Protein AF-A0A950RIW9-F1 (afdb_monomer_lite)

Structure (mmCIF, N/CA/C/O backbone):
data_AF-A0A950RIW9-F1
#
_entry.id   AF-A0A950RIW9-F1
#
loop_
_atom_site.group_PDB
_atom_site.id
_atom_site.type_symbol
_atom_site.label_atom_id
_atom_site.label_alt_id
_atom_site.label_comp_id
_atom_site.label_asym_id
_atom_site.label_entity_id
_atom_site.label_seq_id
_atom_site.pdbx_PDB_ins_code
_atom_site.Cartn_x
_atom_site.Cartn_y
_atom_site.Cartn_z
_atom_site.occupancy
_atom_site.B_iso_or_equiv
_atom_site.auth_seq_id
_atom_site.auth_comp_id
_atom_site.auth_asym_id
_atom_site.auth_atom_id
_atom_site.pdbx_PDB_model_num
ATOM 1 N N . MET A 1 1 ? 11.435 14.241 -1.943 1.00 38.44 1 MET A N 1
ATOM 2 C CA . MET A 1 1 ? 10.247 14.709 -2.679 1.00 38.44 1 MET A CA 1
ATOM 3 C C . MET A 1 1 ? 10.002 13.651 -3.732 1.00 38.44 1 MET A C 1
ATOM 5 O O . MET A 1 1 ? 10.955 13.327 -4.430 1.00 38.44 1 MET A O 1
ATOM 9 N N . ASP A 1 2 ? 8.836 13.017 -3.694 1.00 57.34 2 ASP A N 1
ATOM 10 C CA . ASP A 1 2 ? 8.500 11.830 -4.488 1.00 57.34 2 ASP A CA 1
ATOM 11 C C . ASP A 1 2 ? 8.433 12.239 -5.970 1.00 57.34 2 ASP A C 1
ATOM 13 O O . ASP A 1 2 ? 7.709 13.173 -6.323 1.00 57.34 2 ASP A O 1
ATOM 17 N N . ALA A 1 3 ? 9.282 11.654 -6.820 1.00 59.69 3 ALA A N 1
ATOM 18 C CA . ALA A 1 3 ? 9.442 12.127 -8.200 1.00 59.69 3 ALA A CA 1
ATOM 19 C C . ALA A 1 3 ? 8.195 11.823 -9.046 1.00 59.69 3 ALA A C 1
ATOM 21 O O . ALA A 1 3 ? 7.952 12.490 -10.052 1.00 59.69 3 ALA A O 1
ATOM 22 N N . ALA A 1 4 ? 7.399 10.842 -8.616 1.00 68.94 4 ALA A N 1
ATOM 23 C CA . ALA A 1 4 ? 6.168 10.427 -9.263 1.00 68.94 4 ALA A CA 1
ATOM 24 C C . ALA A 1 4 ? 4.969 11.351 -8.987 1.00 68.94 4 ALA A C 1
ATOM 26 O O . ALA A 1 4 ? 4.021 11.341 -9.766 1.00 68.94 4 ALA A O 1
ATOM 27 N N . GLU A 1 5 ? 4.993 12.162 -7.921 1.00 65.31 5 GLU A N 1
ATOM 28 C CA . GLU A 1 5 ? 3.804 12.881 -7.418 1.00 65.31 5 GLU A CA 1
ATOM 29 C C . GLU A 1 5 ? 3.198 13.888 -8.421 1.00 65.31 5 GLU A C 1
ATOM 31 O O . GLU A 1 5 ? 2.020 14.228 -8.320 1.00 65.31 5 GLU A O 1
ATOM 36 N N . TYR A 1 6 ? 3.979 14.341 -9.406 1.00 68.31 6 TYR A N 1
ATOM 37 C CA . TYR A 1 6 ? 3.567 15.340 -10.402 1.00 68.31 6 TYR A CA 1
ATOM 38 C C . TYR A 1 6 ? 3.455 14.793 -11.832 1.00 68.31 6 TYR A C 1
ATOM 40 O O . TYR A 1 6 ? 3.187 15.562 -12.756 1.00 68.31 6 TYR A O 1
ATOM 48 N N . LEU A 1 7 ? 3.687 13.493 -12.034 1.00 74.50 7 LEU A N 1
ATOM 49 C CA . LEU A 1 7 ? 3.630 12.869 -13.355 1.00 74.50 7 LEU A CA 1
ATOM 50 C C . LEU A 1 7 ? 2.222 12.324 -13.648 1.00 74.50 7 LEU A C 1
ATOM 52 O O . LEU A 1 7 ? 1.521 11.913 -12.720 1.00 74.50 7 LEU A O 1
ATOM 56 N N . PRO A 1 8 ? 1.790 12.281 -14.923 1.00 77.69 8 PRO A N 1
ATOM 57 C CA . PRO A 1 8 ? 0.550 11.612 -15.298 1.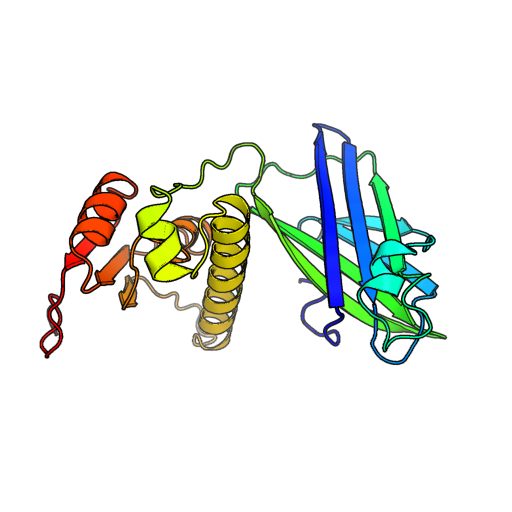00 77.69 8 PRO A CA 1
ATOM 58 C C . PRO A 1 8 ? 0.548 10.138 -14.864 1.00 77.69 8 PRO A C 1
ATOM 60 O O . PRO A 1 8 ? 1.559 9.438 -14.994 1.00 77.69 8 PRO A O 1
ATOM 63 N N . GLU A 1 9 ? -0.597 9.661 -14.367 1.00 76.12 9 GLU A N 1
ATOM 64 C CA . GLU A 1 9 ? -0.742 8.275 -13.916 1.00 76.12 9 GLU A CA 1
ATOM 65 C C . GLU A 1 9 ? -0.739 7.293 -15.093 1.00 76.12 9 GLU A C 1
ATOM 67 O O . GLU A 1 9 ? -1.518 7.396 -16.045 1.00 76.12 9 GLU A O 1
ATOM 72 N N . ALA A 1 10 ? 0.113 6.280 -14.983 1.00 84.00 10 ALA A N 1
ATOM 73 C CA . ALA A 1 10 ? 0.124 5.113 -15.847 1.00 84.00 10 ALA A CA 1
ATOM 74 C C . ALA A 1 10 ? -0.670 3.954 -15.232 1.00 84.00 10 ALA A C 1
ATOM 76 O O . ALA A 1 10 ? -0.939 3.906 -14.030 1.00 84.00 10 ALA A O 1
ATOM 77 N N . ARG A 1 11 ? -0.988 2.947 -16.053 1.00 89.88 11 ARG A N 1
ATOM 78 C CA . ARG A 1 11 ? -1.457 1.653 -15.543 1.00 89.88 11 ARG A CA 1
ATOM 79 C C . ARG A 1 11 ? -0.258 0.755 -15.306 1.00 89.88 11 ARG A C 1
ATOM 81 O O . ARG A 1 11 ? 0.598 0.642 -16.176 1.00 89.88 11 ARG A O 1
ATOM 88 N N . GLY A 1 12 ? -0.223 0.075 -14.172 1.00 93.50 12 GLY A N 1
ATOM 89 C CA . GLY A 1 12 ? 0.849 -0.858 -13.873 1.00 93.50 12 GLY A CA 1
ATOM 90 C C . GLY A 1 12 ? 0.478 -1.844 -12.783 1.00 93.50 12 GLY A C 1
ATOM 91 O O . GLY A 1 12 ? -0.562 -1.726 -12.129 1.00 93.50 12 GLY A O 1
ATOM 92 N N . ALA A 1 13 ? 1.362 -2.810 -12.585 1.00 93.81 13 ALA A N 1
ATOM 93 C CA . ALA A 1 13 ? 1.370 -3.664 -11.411 1.00 93.81 13 ALA A CA 1
ATOM 94 C C . ALA A 1 13 ? 2.810 -4.026 -11.046 1.00 93.81 13 ALA A C 1
ATOM 96 O O . ALA A 1 13 ? 3.686 -4.075 -11.911 1.00 93.81 13 ALA A O 1
ATOM 97 N N . ILE A 1 14 ? 3.036 -4.302 -9.761 1.00 95.00 14 ILE A N 1
ATOM 98 C CA . ILE A 1 14 ? 4.255 -4.963 -9.293 1.00 95.00 14 ILE A CA 1
ATOM 99 C C . ILE A 1 14 ? 3.887 -6.417 -9.019 1.00 95.00 14 ILE A C 1
ATOM 101 O O . ILE A 1 14 ? 3.072 -6.688 -8.136 1.00 95.00 14 ILE A O 1
ATOM 105 N N . ASP A 1 15 ? 4.493 -7.321 -9.779 1.00 94.25 15 ASP A N 1
ATOM 106 C CA . ASP A 1 15 ? 4.301 -8.767 -9.673 1.00 94.25 15 ASP A CA 1
ATOM 107 C C . ASP A 1 15 ? 5.279 -9.373 -8.655 1.00 94.25 15 ASP A C 1
ATOM 109 O O . ASP A 1 15 ? 4.975 -10.353 -7.980 1.00 94.25 15 ASP A O 1
ATOM 113 N N . ILE A 1 16 ? 6.475 -8.784 -8.541 1.00 94.62 16 ILE A N 1
ATOM 114 C CA . ILE A 1 16 ? 7.539 -9.231 -7.641 1.00 94.62 16 ILE A CA 1
ATOM 115 C C . ILE A 1 16 ? 8.060 -8.030 -6.870 1.00 94.62 16 ILE A C 1
ATOM 117 O O . ILE A 1 16 ? 8.514 -7.056 -7.465 1.00 94.62 16 ILE A O 1
ATOM 121 N N . PHE A 1 17 ? 8.048 -8.143 -5.548 1.00 94.19 17 PHE A N 1
ATOM 122 C CA . PHE A 1 17 ? 8.746 -7.243 -4.643 1.00 94.19 17 PHE A CA 1
ATOM 123 C C . PHE A 1 17 ? 9.497 -8.087 -3.617 1.00 94.19 17 PHE A C 1
ATOM 125 O O . PHE A 1 17 ? 8.885 -8.720 -2.759 1.00 94.19 17 PHE A O 1
ATOM 132 N N . GLN A 1 18 ? 10.818 -8.150 -3.755 1.00 93.44 18 GLN A N 1
ATOM 133 C CA . GLN A 1 18 ? 11.692 -8.946 -2.899 1.00 93.44 18 GLN A CA 1
ATOM 134 C C . GLN A 1 18 ? 12.782 -8.048 -2.330 1.00 93.44 18 GLN A C 1
ATOM 136 O O . GLN A 1 18 ? 13.571 -7.469 -3.077 1.00 93.44 18 GLN A O 1
ATOM 141 N N . LEU A 1 19 ? 12.800 -7.951 -1.004 1.00 90.75 19 LEU A N 1
ATOM 142 C CA . LEU A 1 19 ? 13.814 -7.245 -0.237 1.00 90.75 19 LEU A CA 1
ATOM 143 C C . LEU A 1 19 ? 14.696 -8.268 0.473 1.00 90.75 19 LEU A C 1
ATOM 145 O O . LEU A 1 19 ? 14.243 -8.982 1.366 1.00 90.75 19 LEU A O 1
ATOM 149 N N . GLU A 1 20 ? 15.956 -8.321 0.068 1.00 89.94 20 GLU A N 1
ATOM 150 C CA . GLU A 1 20 ? 17.039 -9.010 0.760 1.00 89.94 20 GLU A CA 1
ATOM 151 C C . GLU A 1 20 ? 17.950 -7.958 1.427 1.00 89.94 20 GLU A C 1
ATOM 153 O O . GLU A 1 20 ? 17.920 -6.786 1.044 1.00 89.94 20 GLU A O 1
ATOM 158 N N . PRO A 1 21 ? 18.796 -8.333 2.405 1.00 86.50 21 PRO A N 1
ATOM 159 C CA . PRO A 1 21 ? 19.596 -7.366 3.162 1.00 86.50 21 PRO A CA 1
ATOM 160 C C . PRO A 1 21 ? 20.483 -6.435 2.322 1.00 86.50 21 PRO A C 1
ATOM 162 O O . PRO A 1 21 ? 20.735 -5.305 2.733 1.00 86.50 21 PRO A O 1
ATOM 165 N N . GLU A 1 22 ? 20.968 -6.896 1.167 1.00 89.69 22 GLU A N 1
ATOM 166 C CA . GLU A 1 22 ? 21.868 -6.134 0.283 1.00 89.69 22 GLU A CA 1
ATOM 167 C C . GLU A 1 22 ? 21.413 -6.130 -1.177 1.00 89.69 22 GLU A C 1
ATOM 169 O O . GLU A 1 22 ? 22.166 -5.736 -2.064 1.00 89.69 22 GLU A O 1
ATOM 174 N N . ARG A 1 23 ? 20.188 -6.588 -1.436 1.00 93.69 23 ARG A N 1
ATOM 175 C CA . ARG A 1 23 ? 19.654 -6.722 -2.783 1.00 93.69 23 ARG A CA 1
ATOM 176 C C . ARG A 1 23 ? 18.159 -6.495 -2.784 1.00 93.69 23 ARG A C 1
ATOM 178 O O . ARG A 1 23 ? 17.429 -7.013 -1.947 1.00 93.69 23 ARG A O 1
ATOM 185 N N . ILE A 1 24 ? 17.694 -5.784 -3.795 1.00 95.12 24 ILE A N 1
ATOM 186 C CA . ILE A 1 24 ? 16.275 -5.617 -4.063 1.00 95.12 24 ILE A CA 1
ATOM 187 C C . ILE A 1 24 ? 15.956 -6.082 -5.473 1.00 95.12 24 ILE A C 1
ATOM 189 O O . ILE A 1 24 ? 16.709 -5.822 -6.413 1.00 95.12 24 ILE A O 1
ATOM 193 N N . THR A 1 25 ? 14.821 -6.762 -5.611 1.00 96.25 25 THR A N 1
ATOM 194 C CA . THR A 1 25 ? 14.240 -7.120 -6.902 1.00 96.25 25 THR A CA 1
ATOM 195 C C . THR A 1 25 ? 12.805 -6.623 -6.971 1.00 96.25 25 THR A C 1
ATOM 197 O O . THR A 1 25 ? 11.966 -6.985 -6.145 1.00 96.25 25 THR A O 1
ATOM 200 N N . VAL A 1 26 ? 12.520 -5.823 -7.995 1.00 97.06 26 VAL A N 1
ATOM 201 C CA . VAL A 1 26 ? 11.181 -5.340 -8.330 1.00 97.06 26 VAL A CA 1
ATOM 202 C C . VAL A 1 26 ? 10.887 -5.729 -9.770 1.00 97.06 26 VAL A C 1
ATOM 204 O O . VAL A 1 26 ? 11.644 -5.379 -10.670 1.00 97.06 26 VAL A O 1
ATOM 207 N N . ALA A 1 27 ? 9.798 -6.444 -10.021 1.00 97.38 27 ALA A N 1
ATOM 208 C CA . ALA A 1 27 ? 9.369 -6.750 -11.382 1.00 97.38 27 ALA A CA 1
ATOM 209 C C . ALA A 1 27 ? 7.870 -6.548 -11.532 1.00 97.38 27 ALA A C 1
ATOM 211 O O . ALA A 1 27 ? 7.113 -6.682 -10.569 1.00 97.38 27 ALA A O 1
ATOM 212 N N . GLY A 1 28 ? 7.445 -6.238 -12.746 1.00 97.12 28 GLY A N 1
ATOM 213 C CA . GLY A 1 28 ? 6.059 -5.914 -13.016 1.00 97.12 28 GLY A CA 1
ATOM 214 C C . GLY A 1 28 ? 5.843 -5.490 -14.453 1.00 97.12 28 GLY A C 1
ATOM 215 O O . GLY A 1 28 ? 6.584 -5.887 -15.357 1.00 97.12 28 GLY A O 1
ATOM 216 N N . TRP A 1 29 ? 4.818 -4.674 -14.653 1.00 96.88 29 TRP A N 1
ATOM 217 C CA . TRP A 1 29 ? 4.529 -4.062 -15.939 1.00 96.88 29 TRP A CA 1
ATOM 218 C C . TRP A 1 29 ? 4.024 -2.630 -15.776 1.00 96.88 29 TRP A C 1
ATOM 220 O O . TRP A 1 29 ? 3.446 -2.271 -14.747 1.00 96.88 29 TRP A O 1
ATOM 230 N N . LEU A 1 30 ? 4.253 -1.818 -16.805 1.00 96.31 30 LEU 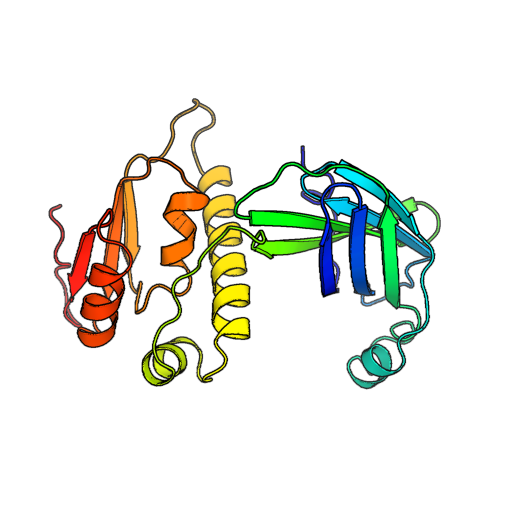A N 1
ATOM 231 C CA . LEU A 1 30 ? 3.823 -0.429 -16.908 1.00 96.31 30 LEU A CA 1
ATOM 232 C C . LEU A 1 30 ? 3.307 -0.168 -18.327 1.00 96.31 30 LEU A C 1
ATOM 234 O O . LEU A 1 30 ? 3.930 -0.576 -19.304 1.00 96.31 30 LEU A O 1
ATOM 238 N N . VAL A 1 31 ? 2.166 0.505 -18.452 1.00 94.31 31 VAL A N 1
ATOM 239 C CA . VAL A 1 31 ? 1.510 0.798 -19.729 1.00 94.31 31 VAL A CA 1
ATOM 240 C C . VAL A 1 31 ? 0.932 2.211 -19.717 1.00 94.31 31 VAL A C 1
ATOM 242 O O . VAL A 1 31 ? 0.138 2.565 -18.842 1.00 94.31 31 VAL A O 1
ATOM 245 N N . HIS A 1 32 ? 1.255 2.985 -20.755 1.00 92.12 32 HIS A N 1
ATOM 246 C CA . HIS A 1 32 ? 0.477 4.158 -21.151 1.00 92.12 32 HIS A CA 1
ATOM 247 C C . HIS A 1 32 ? -0.604 3.750 -22.167 1.00 92.12 32 HIS A C 1
ATOM 249 O O . HIS A 1 32 ? -0.324 2.909 -23.024 1.00 92.12 32 HIS A O 1
ATOM 255 N N . PRO A 1 33 ? -1.823 4.318 -22.129 1.00 87.56 33 PRO A N 1
ATOM 256 C CA . PRO A 1 33 ? -2.900 3.907 -23.032 1.00 87.56 33 PRO A CA 1
ATOM 257 C C . PRO A 1 33 ? -2.588 4.103 -24.523 1.00 87.56 33 PRO A C 1
ATOM 259 O O . PRO A 1 33 ? -3.026 3.301 -25.345 1.00 87.56 33 PRO A O 1
ATOM 262 N N . GLU A 1 34 ? -1.819 5.139 -24.873 1.00 88.62 34 GLU A N 1
ATOM 263 C CA . GLU A 1 34 ? -1.674 5.587 -26.270 1.00 88.62 34 GLU A CA 1
ATOM 264 C C . GLU A 1 34 ? -0.255 5.468 -26.836 1.00 88.62 34 GLU A C 1
ATOM 266 O O . GLU A 1 34 ? -0.076 5.441 -28.053 1.00 88.62 34 GLU A O 1
ATOM 271 N N . HIS A 1 35 ? 0.760 5.367 -25.978 1.00 90.69 35 HIS A N 1
ATOM 272 C CA . HIS A 1 35 ? 2.162 5.490 -26.382 1.00 90.69 35 HIS A CA 1
ATOM 273 C C . HIS A 1 35 ? 3.014 4.382 -25.753 1.00 90.69 35 HIS A C 1
ATOM 275 O O . HIS A 1 35 ? 2.777 4.027 -24.598 1.00 90.69 35 HIS A O 1
ATOM 281 N N . PRO A 1 36 ? 3.986 3.809 -26.481 1.00 91.25 36 PRO A N 1
ATOM 282 C CA . PRO A 1 36 ? 4.898 2.828 -25.913 1.00 91.25 36 PRO A CA 1
ATOM 283 C C . PRO A 1 36 ? 5.825 3.471 -24.878 1.00 91.25 36 PRO A C 1
ATOM 285 O O . PRO A 1 36 ? 6.076 4.676 -24.903 1.00 91.25 36 PRO A O 1
ATOM 288 N N . ILE A 1 37 ? 6.337 2.637 -23.978 1.00 92.81 37 ILE A N 1
ATOM 289 C CA . ILE A 1 37 ? 7.354 3.019 -23.001 1.00 92.81 37 ILE A CA 1
ATOM 290 C C . ILE A 1 37 ? 8.698 2.527 -23.528 1.00 92.81 37 ILE A C 1
ATOM 292 O O . ILE A 1 37 ? 8.832 1.353 -23.865 1.00 92.81 37 ILE A O 1
ATOM 296 N N . ASP A 1 38 ? 9.685 3.414 -23.585 1.00 91.25 38 ASP A N 1
ATOM 297 C CA . ASP A 1 38 ? 11.015 3.095 -24.112 1.00 91.25 38 ASP A CA 1
ATOM 298 C C . ASP A 1 38 ? 11.943 2.558 -23.017 1.00 91.25 38 ASP A C 1
ATOM 300 O O . ASP A 1 38 ? 12.775 1.679 -23.243 1.00 91.25 38 ASP A O 1
ATOM 304 N N . ARG A 1 39 ? 11.808 3.098 -21.803 1.00 93.50 39 ARG A N 1
ATOM 305 C CA . ARG A 1 39 ? 12.633 2.751 -20.644 1.00 93.50 39 ARG A CA 1
ATOM 306 C C . ARG A 1 39 ? 11.847 2.947 -19.360 1.00 93.50 39 ARG A C 1
ATOM 308 O O . ARG A 1 39 ? 10.999 3.834 -19.289 1.00 93.50 39 ARG A O 1
ATOM 315 N N . VAL A 1 40 ? 12.194 2.189 -18.324 1.00 95.50 40 VAL A N 1
ATOM 316 C CA . VAL A 1 40 ? 11.693 2.431 -16.967 1.00 95.50 40 VAL A CA 1
ATOM 317 C C . VAL A 1 40 ? 12.810 2.825 -16.020 1.00 95.50 40 VAL A C 1
ATOM 319 O O . VAL A 1 40 ? 13.942 2.355 -16.124 1.00 95.50 40 VAL A O 1
ATOM 322 N N . ARG A 1 41 ? 12.480 3.676 -15.058 1.00 96.25 41 ARG A N 1
ATOM 323 C CA . ARG A 1 41 ? 13.260 3.897 -13.845 1.00 96.25 41 ARG A CA 1
ATOM 324 C C . ARG A 1 41 ? 12.451 3.383 -12.673 1.00 96.25 41 ARG A C 1
ATOM 326 O O . ARG A 1 41 ? 11.243 3.593 -12.628 1.00 96.25 41 ARG A O 1
ATOM 333 N N . VAL A 1 42 ? 13.118 2.724 -11.738 1.00 96.94 42 VAL A N 1
ATOM 334 C CA . VAL A 1 42 ? 12.469 2.221 -10.525 1.00 96.94 42 VAL A CA 1
ATOM 335 C C . VAL A 1 42 ? 13.138 2.859 -9.324 1.00 96.94 42 VAL A C 1
ATOM 337 O O . VAL A 1 42 ? 14.366 2.935 -9.274 1.00 96.94 42 VAL A O 1
ATOM 340 N N . ALA A 1 43 ? 12.342 3.310 -8.365 1.00 95.88 43 ALA A N 1
ATOM 341 C CA . ALA A 1 43 ? 12.809 3.744 -7.061 1.00 95.88 43 ALA A CA 1
ATOM 342 C C . ALA A 1 43 ? 11.996 3.063 -5.959 1.00 95.88 43 ALA A C 1
ATOM 344 O O . ALA A 1 43 ? 10.819 2.751 -6.140 1.00 95.88 43 ALA A O 1
ATOM 345 N N . VAL A 1 44 ? 12.642 2.820 -4.821 1.00 94.88 44 VAL A N 1
ATOM 346 C CA . VAL A 1 44 ? 11.989 2.308 -3.614 1.00 94.88 44 VAL A CA 1
ATOM 347 C C . VAL A 1 44 ? 12.294 3.247 -2.464 1.00 94.88 44 VAL A C 1
ATOM 349 O O . VAL A 1 44 ? 13.452 3.559 -2.208 1.00 94.88 44 VAL A O 1
ATOM 352 N N . ASP A 1 45 ? 11.247 3.749 -1.813 1.00 92.62 45 ASP A N 1
ATOM 353 C CA . ASP A 1 45 ? 11.328 4.779 -0.770 1.00 92.62 45 ASP A CA 1
ATOM 354 C C . ASP A 1 45 ? 12.122 6.029 -1.200 1.00 92.62 45 ASP A C 1
ATOM 356 O O . ASP A 1 45 ? 12.871 6.616 -0.415 1.00 92.62 45 ASP A O 1
ATOM 360 N N . GLY A 1 46 ? 11.977 6.428 -2.469 1.00 91.56 46 GLY A N 1
ATOM 361 C CA . GLY A 1 46 ? 12.725 7.525 -3.088 1.00 91.56 46 GLY A CA 1
ATOM 362 C C . GLY A 1 46 ? 14.182 7.196 -3.448 1.00 91.56 46 GLY A C 1
ATOM 363 O O . GLY A 1 46 ? 14.872 8.039 -4.024 1.00 91.56 46 GLY A O 1
ATOM 364 N N . GLN A 1 47 ? 14.675 5.990 -3.146 1.00 92.81 47 GLN A N 1
ATOM 365 C CA . GLN A 1 47 ? 16.010 5.535 -3.531 1.00 92.81 47 GLN A CA 1
ATOM 366 C C . GLN A 1 47 ? 15.971 4.872 -4.911 1.00 92.81 47 GLN A C 1
ATOM 368 O O . GLN A 1 47 ? 15.346 3.832 -5.104 1.00 92.81 47 GLN A O 1
ATOM 373 N N . SER A 1 48 ? 16.661 5.473 -5.882 1.00 94.44 48 SER A N 1
ATOM 374 C CA . SER A 1 48 ? 16.723 4.965 -7.258 1.00 94.44 48 SER A CA 1
ATOM 375 C C . SER A 1 48 ? 17.454 3.621 -7.340 1.00 94.44 48 SER A C 1
ATOM 377 O O . SER A 1 48 ? 18.582 3.494 -6.862 1.00 94.44 48 SER A O 1
ATOM 379 N N . LEU A 1 49 ? 16.833 2.649 -8.010 1.00 95.06 49 LEU A N 1
ATOM 380 C CA . LEU A 1 49 ? 17.445 1.374 -8.397 1.00 95.06 49 LEU A CA 1
ATOM 381 C C . LEU A 1 49 ? 18.201 1.482 -9.729 1.00 95.06 49 LEU A C 1
ATOM 383 O O . LEU A 1 49 ? 18.990 0.604 -10.062 1.00 95.06 49 LEU A O 1
ATOM 387 N N . GLY A 1 50 ? 17.954 2.546 -10.497 1.00 93.94 50 GLY A N 1
ATOM 388 C CA . GLY A 1 50 ? 18.514 2.753 -11.829 1.00 93.94 50 GLY A CA 1
ATOM 389 C C . GLY A 1 50 ? 17.457 2.750 -12.930 1.00 93.94 50 GLY A C 1
ATOM 390 O O . GLY A 1 50 ? 16.258 2.903 -12.681 1.00 93.94 50 GLY A O 1
ATOM 391 N N . ALA A 1 51 ? 17.931 2.620 -14.168 1.00 93.75 51 ALA A N 1
ATOM 392 C CA . ALA A 1 51 ? 17.099 2.539 -15.359 1.00 93.75 51 ALA A CA 1
ATOM 393 C C . ALA A 1 51 ? 17.237 1.163 -16.011 1.00 93.75 51 ALA A C 1
ATOM 395 O O . ALA A 1 51 ? 18.345 0.638 -16.105 1.00 93.75 51 ALA A O 1
ATOM 396 N N . PHE A 1 52 ? 16.123 0.611 -16.478 1.00 94.69 52 PHE A N 1
ATOM 397 C CA . PHE A 1 52 ? 16.025 -0.759 -16.965 1.00 94.69 52 PHE A CA 1
ATOM 398 C C . PHE A 1 52 ? 15.268 -0.809 -18.293 1.00 94.69 52 PHE A C 1
ATOM 400 O O . PHE A 1 52 ? 14.422 0.046 -18.580 1.00 94.69 52 PHE A O 1
ATOM 407 N N . GLU A 1 53 ? 15.603 -1.810 -19.103 1.00 93.19 53 GLU A N 1
ATOM 408 C CA . GLU A 1 53 ? 14.947 -2.070 -20.382 1.00 93.19 53 GLU A CA 1
ATOM 409 C C . GLU A 1 53 ? 13.561 -2.696 -20.189 1.00 93.19 53 GLU A C 1
ATOM 411 O O . GLU A 1 53 ? 13.290 -3.380 -19.196 1.00 93.19 53 GLU A O 1
ATOM 416 N N . ILE A 1 54 ? 12.693 -2.459 -21.171 1.00 95.12 54 ILE A N 1
ATOM 417 C CA . ILE A 1 54 ? 11.375 -3.080 -21.264 1.00 95.12 54 ILE A CA 1
ATOM 418 C C . ILE A 1 54 ? 11.499 -4.457 -21.921 1.00 95.12 54 ILE A C 1
ATOM 420 O O . ILE A 1 54 ? 12.240 -4.634 -22.887 1.00 95.12 54 ILE A O 1
ATOM 424 N N . HIS A 1 55 ? 10.728 -5.428 -21.438 1.00 94.94 55 HIS A N 1
ATOM 425 C CA . HIS A 1 55 ? 10.626 -6.756 -22.036 1.00 94.94 55 HIS A CA 1
ATOM 426 C C . HIS A 1 55 ? 9.178 -7.142 -22.358 1.00 94.94 55 HIS A C 1
ATOM 428 O O . HIS A 1 55 ? 8.216 -6.507 -21.923 1.00 94.94 55 HIS A O 1
ATOM 434 N N . GLN A 1 56 ? 9.030 -8.226 -23.122 1.00 97.00 56 GLN A N 1
ATOM 435 C CA . GLN A 1 56 ? 7.731 -8.707 -23.586 1.00 97.00 56 GLN A CA 1
ATOM 436 C C . GLN A 1 56 ? 6.894 -9.326 -22.449 1.00 97.00 56 GLN A C 1
ATOM 438 O O . GLN A 1 56 ? 7.428 -9.989 -21.552 1.00 97.00 56 GLN A O 1
ATOM 443 N N . ARG A 1 57 ? 5.577 -9.111 -22.515 1.00 96.94 57 ARG A N 1
ATOM 444 C CA . ARG A 1 57 ? 4.508 -9.588 -21.622 1.00 96.94 57 ARG A CA 1
ATOM 445 C C . ARG A 1 57 ? 3.242 -9.930 -22.425 1.00 96.94 57 ARG A C 1
ATOM 447 O O . ARG A 1 57 ? 2.261 -9.178 -22.411 1.00 96.94 57 ARG A O 1
ATOM 454 N N . PRO A 1 58 ? 3.227 -11.075 -23.133 1.00 96.44 58 PRO A N 1
ATOM 455 C CA . PRO A 1 58 ? 2.059 -11.511 -23.905 1.00 96.44 58 PRO A CA 1
ATOM 456 C C . PRO A 1 58 ? 0.794 -11.697 -23.054 1.00 96.44 58 PRO A C 1
ATOM 458 O O . PRO A 1 58 ? -0.320 -11.496 -23.533 1.00 96.44 58 PRO A O 1
ATOM 461 N N . ASP A 1 59 ? 0.956 -12.042 -21.777 1.00 96.31 59 ASP A N 1
ATOM 462 C CA . ASP A 1 59 ? -0.119 -12.156 -20.789 1.00 96.31 59 ASP A CA 1
ATOM 463 C C . ASP A 1 59 ? -0.799 -10.805 -20.499 1.00 96.31 59 ASP A C 1
ATOM 465 O O . ASP A 1 59 ? -2.031 -10.721 -20.419 1.00 96.31 59 ASP A O 1
ATOM 469 N N . VAL A 1 60 ? -0.011 -9.729 -20.416 1.00 95.69 60 VAL A N 1
ATOM 470 C CA . VAL A 1 60 ? -0.524 -8.361 -20.254 1.00 95.69 60 VAL A CA 1
ATOM 471 C C . VAL A 1 60 ? -1.230 -7.912 -21.532 1.00 95.69 60 VAL A C 1
ATOM 473 O O . VAL A 1 60 ? -2.348 -7.401 -21.459 1.00 95.69 60 VAL A O 1
ATOM 476 N N . ALA A 1 61 ? -0.654 -8.182 -22.708 1.00 94.81 61 ALA A N 1
ATOM 477 C CA . ALA A 1 61 ? -1.290 -7.887 -23.996 1.00 94.81 61 ALA A CA 1
ATOM 478 C C . ALA A 1 61 ? -2.640 -8.607 -24.171 1.00 94.81 61 ALA A C 1
ATOM 480 O O . ALA A 1 61 ? -3.620 -8.004 -24.614 1.00 94.81 61 ALA A O 1
ATOM 481 N N . ALA A 1 62 ? -2.726 -9.879 -23.769 1.00 95.44 62 ALA A N 1
ATOM 482 C CA . ALA A 1 62 ? -3.963 -10.658 -23.820 1.00 95.44 62 ALA A CA 1
ATOM 483 C C . ALA A 1 62 ? -5.069 -10.079 -22.920 1.00 95.44 62 ALA A C 1
ATOM 485 O O . ALA A 1 62 ? -6.254 -10.161 -23.265 1.00 95.44 62 ALA A O 1
ATOM 486 N N . SER A 1 63 ? -4.679 -9.478 -21.793 1.00 94.19 63 SER A N 1
ATOM 487 C CA . SER A 1 63 ? -5.580 -8.829 -20.833 1.00 94.19 63 SER A CA 1
ATOM 488 C C . SER A 1 63 ? -5.979 -7.414 -21.272 1.00 94.19 63 SER A C 1
ATOM 490 O O . SER A 1 63 ? -7.121 -6.997 -21.082 1.00 94.19 63 SER A O 1
ATOM 492 N N . LEU A 1 64 ? -5.065 -6.680 -21.913 1.00 92.38 64 LEU A N 1
ATOM 493 C CA . LEU A 1 64 ? -5.229 -5.291 -22.350 1.00 92.38 64 LEU A CA 1
ATOM 494 C C . LEU A 1 64 ? -5.396 -5.181 -23.873 1.00 92.38 64 LEU A C 1
ATOM 496 O O . LEU A 1 64 ? -4.713 -4.396 -24.526 1.00 92.38 64 LEU A O 1
ATOM 500 N N . LYS A 1 65 ? -6.360 -5.915 -24.443 1.00 88.06 65 LYS A N 1
ATOM 501 C CA . LYS A 1 65 ? -6.591 -6.014 -25.904 1.00 88.06 65 LYS A CA 1
ATOM 502 C C . LYS A 1 65 ? -6.753 -4.675 -26.645 1.00 88.06 65 LYS A C 1
ATOM 504 O O . LYS A 1 65 ? -6.615 -4.637 -27.862 1.00 88.06 65 LYS A O 1
ATOM 509 N N . GLY A 1 66 ? -7.078 -3.593 -25.936 1.00 89.06 66 GLY A N 1
ATOM 510 C CA . GLY A 1 66 ? -7.218 -2.247 -26.504 1.00 89.06 66 GLY A CA 1
ATOM 511 C C . GLY A 1 66 ? -5.907 -1.471 -26.671 1.00 89.06 66 GLY A C 1
ATOM 512 O O . GLY A 1 66 ? -5.915 -0.432 -27.323 1.00 89.06 66 GLY A O 1
ATOM 513 N N . VAL A 1 67 ? -4.793 -1.947 -26.109 1.00 92.62 67 VAL A N 1
ATOM 514 C CA . VAL A 1 67 ? -3.512 -1.229 -26.102 1.00 92.62 67 VAL A CA 1
ATOM 515 C C . VAL A 1 67 ? -2.496 -1.983 -26.957 1.00 92.62 67 VAL A C 1
ATOM 517 O O . VAL A 1 67 ? -2.013 -3.047 -26.579 1.00 92.62 67 VAL A O 1
ATOM 520 N N . ARG A 1 68 ? -2.165 -1.430 -28.131 1.00 92.81 68 ARG A N 1
ATOM 521 C CA . ARG A 1 68 ? -1.369 -2.122 -29.168 1.00 92.81 68 ARG A CA 1
ATOM 522 C C . ARG A 1 68 ? 0.033 -2.520 -28.710 1.00 92.81 68 ARG A C 1
ATOM 524 O O . ARG A 1 68 ? 0.541 -3.549 -29.132 1.00 92.81 68 ARG A O 1
ATOM 531 N N . HIS A 1 69 ? 0.649 -1.705 -27.864 1.00 93.38 69 HIS A N 1
ATOM 532 C CA . HIS A 1 69 ? 2.006 -1.889 -27.344 1.00 93.38 69 HIS A CA 1
ATOM 533 C C . HIS A 1 69 ? 2.039 -2.537 -25.954 1.00 93.38 69 HIS A C 1
ATOM 535 O O . HIS A 1 69 ? 3.095 -2.566 -25.334 1.00 93.38 69 HIS A O 1
ATOM 541 N N . ALA A 1 70 ? 0.919 -3.079 -25.455 1.00 94.50 70 ALA A N 1
ATOM 542 C CA . ALA A 1 70 ? 0.866 -3.709 -24.132 1.00 94.50 70 ALA A CA 1
ATOM 543 C C . ALA A 1 70 ? 1.766 -4.947 -23.994 1.00 94.50 70 ALA A C 1
ATOM 545 O O . ALA A 1 70 ? 2.091 -5.334 -22.874 1.00 94.50 70 ALA A O 1
ATOM 546 N N . GLU A 1 71 ? 2.185 -5.562 -25.102 1.00 96.38 71 GLU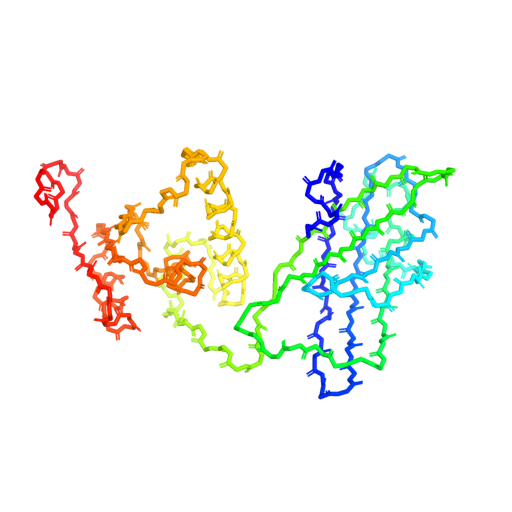 A N 1
ATOM 547 C CA . GLU A 1 71 ? 3.168 -6.648 -25.073 1.00 96.38 71 GLU A CA 1
ATOM 548 C C . GLU A 1 71 ? 4.528 -6.136 -24.583 1.00 96.38 71 GLU A C 1
ATOM 550 O O . GLU A 1 71 ? 5.128 -6.741 -23.705 1.00 96.38 71 GLU A O 1
ATOM 555 N N . SER A 1 72 ? 4.960 -4.956 -25.025 1.00 95.50 72 SER A N 1
ATOM 556 C CA . SER A 1 72 ? 6.183 -4.295 -24.556 1.00 95.50 72 SER A CA 1
ATOM 557 C C . SER A 1 72 ? 5.900 -3.459 -23.306 1.00 95.50 72 SER A C 1
ATOM 559 O O . SER A 1 72 ? 5.949 -2.231 -23.343 1.00 95.50 72 SER A O 1
ATOM 561 N N . SER A 1 73 ? 5.554 -4.118 -22.202 1.00 95.75 73 SER A N 1
ATOM 562 C CA . SER A 1 73 ? 5.196 -3.446 -20.941 1.00 95.75 73 SER A CA 1
ATOM 563 C C . SER A 1 73 ? 5.957 -3.943 -19.718 1.00 95.75 73 SER A C 1
ATOM 565 O O . SER A 1 73 ? 5.895 -3.314 -18.663 1.00 95.75 73 SER A O 1
ATOM 567 N N . GLY A 1 74 ? 6.657 -5.073 -19.827 1.00 97.31 74 GLY A N 1
ATOM 568 C CA . GLY A 1 74 ? 7.312 -5.712 -18.695 1.00 97.31 74 GLY A CA 1
ATOM 569 C C . GLY A 1 74 ? 8.595 -5.015 -18.278 1.00 97.31 74 GLY A C 1
ATOM 570 O O . GLY A 1 74 ? 9.329 -4.499 -19.116 1.00 97.31 74 GLY A O 1
ATOM 571 N N . PHE A 1 75 ? 8.900 -5.067 -16.988 1.00 97.06 75 PHE A N 1
ATOM 572 C CA . PHE A 1 75 ? 10.210 -4.690 -16.477 1.00 97.06 75 PHE A CA 1
ATOM 573 C C . PHE A 1 75 ? 10.662 -5.604 -15.339 1.00 97.06 75 PHE A C 1
ATOM 575 O O . PHE A 1 75 ? 9.856 -6.172 -14.594 1.00 97.06 75 PHE A O 1
ATOM 582 N N . ARG A 1 76 ? 11.982 -5.663 -15.151 1.00 97.50 76 ARG A N 1
ATOM 583 C CA . ARG A 1 76 ? 12.629 -6.229 -13.967 1.00 97.50 76 ARG A CA 1
ATOM 584 C C . ARG A 1 76 ? 13.797 -5.335 -13.564 1.00 97.50 76 ARG A C 1
ATOM 586 O O . ARG A 1 76 ? 14.787 -5.239 -14.280 1.00 97.50 76 ARG A O 1
ATOM 593 N N . ALA A 1 77 ? 13.665 -4.710 -12.405 1.00 96.31 77 ALA A N 1
ATOM 594 C CA . ALA A 1 77 ? 14.701 -3.946 -11.742 1.00 96.31 77 ALA A CA 1
ATOM 595 C C . ALA A 1 77 ? 15.353 -4.800 -10.656 1.00 96.31 77 ALA A C 1
ATOM 597 O O . ALA A 1 77 ? 14.673 -5.364 -9.798 1.00 96.31 77 ALA A O 1
ATOM 598 N N . GLN A 1 78 ? 16.677 -4.878 -10.689 1.00 95.94 78 GLN A N 1
ATOM 599 C CA . GLN A 1 78 ? 17.470 -5.523 -9.654 1.00 95.94 78 GLN A CA 1
ATOM 600 C C . GLN A 1 78 ? 18.666 -4.635 -9.341 1.00 95.94 78 GLN A C 1
ATOM 602 O O . GLN A 1 78 ? 19.352 -4.180 -10.256 1.00 95.94 78 GLN A O 1
ATOM 607 N N . ALA A 1 79 ? 18.899 -4.385 -8.058 1.00 94.81 79 ALA A N 1
ATOM 608 C CA . ALA A 1 79 ? 20.012 -3.567 -7.602 1.00 94.81 79 ALA A CA 1
ATOM 609 C C . ALA A 1 79 ? 20.583 -4.125 -6.297 1.00 94.81 79 ALA A C 1
ATOM 611 O O . ALA A 1 79 ? 19.832 -4.523 -5.403 1.00 94.81 79 ALA A O 1
ATOM 612 N N . ASP A 1 80 ? 21.910 -4.125 -6.189 1.00 94.50 80 ASP A N 1
ATOM 613 C CA . ASP A 1 80 ? 22.623 -4.473 -4.961 1.00 94.50 80 ASP A CA 1
ATOM 614 C C . ASP A 1 80 ? 22.732 -3.215 -4.083 1.00 94.50 80 ASP A C 1
ATOM 616 O O . ASP A 1 80 ? 23.738 -2.502 -4.075 1.00 94.50 80 ASP A O 1
ATOM 620 N N . ILE A 1 81 ? 21.628 -2.882 -3.415 1.00 88.31 81 ILE A N 1
ATOM 621 C CA . ILE A 1 81 ? 21.521 -1.737 -2.513 1.00 88.31 81 ILE A CA 1
ATOM 622 C C . ILE A 1 81 ? 20.885 -2.162 -1.195 1.00 88.31 81 ILE A C 1
ATOM 624 O O . ILE A 1 81 ? 20.061 -3.075 -1.143 1.00 88.31 81 ILE A O 1
ATOM 628 N N . ARG A 1 82 ? 21.223 -1.441 -0.125 1.00 88.69 82 ARG A N 1
ATOM 629 C CA . ARG A 1 82 ? 20.474 -1.523 1.128 1.00 88.69 82 ARG A CA 1
ATOM 630 C C . ARG A 1 82 ? 19.311 -0.547 1.077 1.00 88.69 82 ARG A C 1
ATOM 632 O O . ARG A 1 82 ? 19.527 0.641 0.838 1.00 88.69 82 ARG A O 1
ATOM 639 N N . VAL A 1 83 ? 18.116 -1.055 1.342 1.00 84.38 83 VAL A N 1
ATOM 640 C CA . VAL A 1 83 ? 16.915 -0.257 1.599 1.00 84.38 83 VAL A CA 1
ATOM 641 C C . VAL A 1 83 ? 16.632 -0.333 3.093 1.00 84.38 83 VAL A C 1
ATOM 643 O O . VAL A 1 83 ? 16.798 -1.384 3.712 1.00 84.38 83 VAL A O 1
ATOM 646 N N . GLN A 1 84 ? 16.267 0.797 3.695 1.00 86.50 84 GLN A N 1
ATOM 647 C CA . GLN A 1 84 ? 15.905 0.832 5.107 1.00 86.50 84 GLN A CA 1
ATOM 648 C C . GLN A 1 84 ? 14.691 -0.066 5.343 1.00 86.50 84 GLN A C 1
ATOM 650 O O . GLN A 1 84 ? 13.693 0.078 4.648 1.00 86.50 84 GLN A O 1
ATOM 655 N N . ASP A 1 85 ? 14.750 -0.936 6.348 1.00 85.75 85 ASP A N 1
ATOM 656 C CA . ASP A 1 85 ? 13.603 -1.766 6.702 1.00 85.75 85 ASP A CA 1
ATOM 657 C C . ASP A 1 85 ? 12.472 -0.892 7.266 1.00 85.75 85 ASP A C 1
ATOM 659 O O . ASP A 1 85 ? 12.671 -0.125 8.216 1.00 85.75 85 ASP A O 1
ATOM 663 N N . ARG A 1 86 ? 11.294 -0.968 6.646 1.00 90.19 86 ARG A N 1
ATOM 664 C CA . ARG A 1 86 ? 10.110 -0.164 6.972 1.00 90.19 86 ARG A CA 1
ATOM 665 C C . ARG A 1 86 ? 8.883 -1.058 6.995 1.00 90.19 86 ARG A C 1
ATOM 667 O O . ARG A 1 86 ? 8.851 -2.100 6.354 1.00 90.19 86 ARG A O 1
ATOM 674 N N . SER A 1 87 ? 7.844 -0.641 7.708 1.00 91.88 87 SER A N 1
ATOM 675 C CA . SER A 1 87 ? 6.564 -1.354 7.692 1.00 91.88 87 SER A CA 1
ATOM 676 C C . SER A 1 87 ? 5.904 -1.327 6.311 1.00 91.88 87 SER A C 1
ATOM 678 O O . SER A 1 87 ? 5.268 -2.294 5.895 1.00 91.88 87 SER A O 1
ATOM 680 N N . ILE A 1 88 ? 6.046 -0.206 5.602 1.00 93.00 88 ILE A N 1
ATOM 681 C CA . ILE A 1 88 ? 5.462 0.039 4.285 1.00 93.00 88 ILE A CA 1
ATOM 682 C C . ILE A 1 88 ? 6.536 0.691 3.414 1.00 93.00 88 ILE A C 1
ATOM 684 O O . ILE A 1 88 ? 7.125 1.699 3.807 1.00 93.00 88 ILE A O 1
ATOM 688 N N . HIS A 1 89 ? 6.747 0.127 2.230 1.00 93.25 89 HIS A N 1
ATOM 689 C CA . HIS A 1 89 ? 7.638 0.640 1.199 1.00 93.25 89 HIS A CA 1
ATOM 690 C C . HIS A 1 89 ? 6.831 1.251 0.057 1.00 93.25 89 HIS A C 1
ATOM 692 O O . HIS A 1 89 ? 5.850 0.653 -0.391 1.00 93.25 89 HIS A O 1
ATOM 698 N N . SER A 1 90 ? 7.270 2.406 -0.441 1.00 93.06 90 SER A N 1
ATOM 699 C CA . SER A 1 90 ? 6.764 2.981 -1.694 1.00 93.06 90 SER A CA 1
ATOM 700 C C . SER A 1 90 ? 7.603 2.468 -2.859 1.00 93.06 90 SER A C 1
ATOM 702 O O . SER A 1 90 ? 8.827 2.559 -2.805 1.00 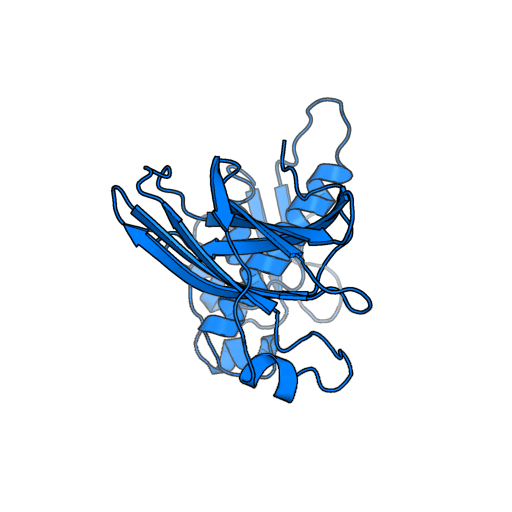93.06 90 SER A O 1
ATOM 704 N N . VAL A 1 91 ? 6.970 1.942 -3.905 1.00 95.06 91 VAL A N 1
ATOM 705 C CA . VAL A 1 91 ? 7.627 1.565 -5.162 1.00 95.06 91 VAL A CA 1
ATOM 706 C C . VAL A 1 91 ? 7.152 2.512 -6.252 1.00 95.06 91 VAL A C 1
ATOM 708 O O . VAL A 1 91 ? 5.986 2.480 -6.643 1.00 95.06 91 VAL A O 1
ATOM 711 N N . GLU A 1 92 ? 8.067 3.326 -6.757 1.00 95.69 92 GLU A N 1
ATOM 712 C CA . GLU A 1 92 ? 7.839 4.254 -7.861 1.00 95.69 92 GLU A CA 1
ATOM 713 C C . GLU A 1 92 ? 8.409 3.645 -9.145 1.00 95.69 92 GLU A C 1
ATOM 715 O O . GLU A 1 92 ? 9.589 3.290 -9.212 1.00 95.69 92 GLU A O 1
ATOM 720 N N . VAL A 1 93 ? 7.583 3.535 -10.182 1.00 96.44 93 VAL A N 1
ATOM 721 C CA . VAL A 1 93 ? 7.997 3.120 -11.524 1.00 96.44 93 VAL A CA 1
ATOM 722 C C . VAL A 1 93 ? 7.702 4.266 -12.476 1.00 96.44 93 VAL A C 1
ATOM 724 O O . VAL A 1 93 ? 6.544 4.622 -12.685 1.00 96.44 93 VAL A O 1
ATOM 727 N N . ILE A 1 94 ? 8.748 4.841 -13.059 1.00 95.50 94 ILE A N 1
ATOM 728 C CA . ILE A 1 94 ? 8.648 5.954 -14.002 1.00 95.50 94 ILE A CA 1
ATOM 729 C C . ILE A 1 94 ? 8.963 5.430 -15.398 1.00 95.50 94 ILE A C 1
ATOM 731 O O . ILE A 1 94 ? 10.077 4.969 -15.647 1.00 95.50 94 ILE A O 1
ATOM 735 N N . GLY A 1 95 ? 7.989 5.492 -16.299 1.00 94.88 95 GLY A N 1
ATOM 736 C CA . GLY A 1 95 ? 8.160 5.159 -17.710 1.00 94.88 95 GLY A CA 1
ATOM 737 C C . GLY A 1 95 ? 8.505 6.404 -18.514 1.00 94.88 95 GLY A C 1
ATOM 738 O O . GLY A 1 95 ? 7.857 7.432 -18.347 1.00 94.88 95 GLY A O 1
ATOM 739 N N . THR A 1 96 ? 9.499 6.317 -19.392 1.00 94.19 96 THR A N 1
ATOM 740 C CA . THR A 1 96 ? 9.805 7.373 -20.368 1.00 94.19 96 THR A CA 1
ATOM 741 C C . THR A 1 96 ? 9.159 7.038 -21.713 1.00 94.19 96 THR A C 1
ATOM 743 O O . THR A 1 96 ? 9.291 5.907 -22.184 1.00 94.19 96 THR A O 1
ATOM 746 N N . LEU A 1 97 ? 8.492 8.018 -22.326 1.00 90.12 97 LEU A N 1
ATOM 747 C CA . LEU A 1 97 ? 7.861 7.934 -23.640 1.00 90.12 97 LEU A CA 1
ATOM 748 C C . LEU A 1 97 ? 8.538 8.905 -24.614 1.00 90.12 97 LEU A C 1
ATOM 750 O O . LEU A 1 97 ? 8.665 10.108 -24.347 1.00 90.12 97 LEU A O 1
ATOM 754 N N . GLY A 1 98 ? 8.951 8.395 -25.771 1.00 82.50 98 GLY A N 1
ATOM 755 C CA . GLY A 1 98 ? 9.547 9.190 -26.832 1.00 82.50 98 GLY A CA 1
ATOM 756 C C . GLY A 1 98 ? 10.760 9.991 -26.354 1.00 82.50 98 GLY A C 1
ATOM 757 O O . GLY A 1 98 ? 11.673 9.481 -25.710 1.00 82.50 98 GLY A O 1
ATOM 758 N N . SER A 1 99 ? 10.805 11.280 -26.703 1.00 72.25 99 SER A N 1
ATOM 759 C CA . SER A 1 99 ? 12.017 12.083 -26.524 1.00 72.25 99 SER A CA 1
ATOM 760 C C . SER A 1 99 ? 12.238 12.632 -25.114 1.00 72.25 99 SER A C 1
ATOM 762 O O . SER A 1 99 ? 13.354 13.108 -24.890 1.00 72.25 99 SER A O 1
ATOM 764 N N . ARG A 1 100 ? 11.241 12.599 -24.201 1.00 75.31 100 ARG A N 1
ATOM 765 C CA . ARG A 1 100 ? 11.361 13.029 -22.779 1.00 75.31 100 ARG A CA 1
ATOM 766 C C . ARG A 1 100 ? 10.076 13.007 -21.935 1.00 75.31 100 ARG A C 1
ATOM 768 O O . ARG A 1 100 ? 10.140 13.457 -20.794 1.00 75.31 100 ARG A O 1
ATOM 775 N N . GLU A 1 101 ? 8.929 12.569 -22.449 1.00 88.56 101 GLU A N 1
ATOM 776 C CA . GLU A 1 101 ? 7.717 12.540 -21.620 1.00 88.56 101 GLU A CA 1
ATOM 777 C C . GLU A 1 101 ? 7.841 11.431 -20.571 1.00 88.56 101 GLU A C 1
ATOM 779 O O . GLU A 1 101 ? 8.429 10.384 -20.843 1.00 88.56 101 GLU A O 1
ATOM 784 N N . GLU A 1 102 ? 7.344 11.667 -19.359 1.00 92.88 102 GLU A N 1
ATOM 785 C CA . GLU A 1 102 ? 7.407 10.694 -18.272 1.00 92.88 102 GLU A CA 1
ATOM 786 C C . GLU A 1 102 ? 6.025 10.476 -17.669 1.00 92.88 102 GLU A C 1
ATOM 788 O O . GLU A 1 102 ? 5.253 11.414 -17.486 1.00 92.88 102 GLU A O 1
ATOM 793 N N . ILE A 1 103 ? 5.741 9.223 -17.336 1.00 91.69 103 ILE A N 1
ATOM 794 C CA . ILE A 1 103 ? 4.544 8.793 -16.612 1.00 91.69 103 ILE A CA 1
ATOM 795 C C . ILE A 1 103 ? 4.982 8.022 -15.380 1.00 91.69 103 ILE A C 1
ATOM 797 O O . ILE A 1 103 ? 6.040 7.386 -15.393 1.00 91.69 103 ILE A O 1
ATOM 801 N N . ALA A 1 104 ? 4.156 8.018 -14.344 1.00 92.69 104 ALA A N 1
ATOM 802 C CA . ALA A 1 104 ? 4.462 7.279 -13.133 1.00 92.69 104 ALA A CA 1
ATOM 803 C C . ALA A 1 104 ? 3.365 6.293 -12.755 1.00 92.69 104 ALA A C 1
ATOM 805 O O . ALA A 1 104 ? 2.172 6.512 -12.956 1.00 92.69 104 ALA A O 1
ATOM 806 N N . PHE A 1 105 ? 3.805 5.199 -12.153 1.00 92.62 105 PHE A N 1
ATOM 807 C CA . PHE A 1 105 ? 2.976 4.279 -11.405 1.00 92.62 105 PHE A CA 1
ATOM 808 C C . PHE A 1 105 ? 3.600 4.103 -10.029 1.00 92.62 105 PHE A C 1
ATOM 810 O O . PHE A 1 105 ? 4.771 3.738 -9.914 1.00 92.62 105 PHE A O 1
ATOM 817 N N . VAL A 1 106 ? 2.810 4.357 -8.991 1.00 91.62 106 VAL A N 1
ATOM 818 C CA . VAL A 1 106 ? 3.235 4.181 -7.604 1.00 91.62 106 VAL A CA 1
ATOM 819 C C . VAL A 1 106 ? 2.434 3.046 -6.991 1.00 91.62 106 VAL A C 1
ATOM 821 O O . VAL A 1 106 ? 1.209 2.983 -7.111 1.00 91.62 106 VAL A O 1
ATOM 824 N N . SER A 1 107 ? 3.132 2.130 -6.330 1.00 90.94 107 SER A N 1
ATOM 825 C CA . SER A 1 107 ? 2.521 1.027 -5.602 1.00 90.94 107 SER A CA 1
ATOM 826 C C . SER A 1 107 ? 3.196 0.851 -4.260 1.00 90.94 107 SER A C 1
ATOM 828 O O . SER A 1 107 ? 4.414 0.759 -4.170 1.00 90.94 107 SER A O 1
ATOM 830 N N . ASP A 1 108 ? 2.388 0.664 -3.229 1.00 92.38 108 ASP A N 1
ATOM 831 C CA . ASP A 1 108 ? 2.890 0.361 -1.898 1.00 92.38 108 ASP A CA 1
ATOM 832 C C . ASP A 1 108 ? 3.019 -1.135 -1.654 1.00 92.38 108 ASP A C 1
ATOM 834 O O . ASP A 1 108 ? 2.239 -1.940 -2.176 1.00 92.38 108 ASP A O 1
ATOM 838 N N . ARG A 1 109 ? 4.023 -1.500 -0.859 1.00 92.56 109 ARG A N 1
ATOM 839 C CA . ARG A 1 109 ? 4.325 -2.879 -0.481 1.00 92.56 109 ARG A CA 1
ATOM 840 C C . ARG A 1 109 ? 4.550 -2.969 1.016 1.00 92.56 109 ARG A C 1
ATOM 842 O O . ARG A 1 109 ? 5.215 -2.125 1.606 1.00 92.56 109 ARG A O 1
ATOM 849 N N . LEU A 1 110 ? 3.984 -3.999 1.633 1.00 91.94 110 LEU A N 1
ATOM 850 C CA . LEU A 1 110 ? 4.236 -4.280 3.042 1.00 91.94 110 LEU A CA 1
ATOM 851 C C . LEU A 1 110 ? 5.668 -4.791 3.202 1.00 91.94 110 LEU A C 1
ATOM 853 O O . LEU A 1 110 ? 6.109 -5.658 2.446 1.00 91.94 110 LEU A O 1
ATOM 857 N N . GLY A 1 111 ? 6.386 -4.249 4.179 1.00 90.38 111 GLY A N 1
ATOM 858 C CA . GLY A 1 111 ? 7.702 -4.742 4.559 1.00 90.38 111 GLY A CA 1
ATOM 859 C C . GLY A 1 111 ? 7.616 -6.106 5.234 1.00 90.38 111 GLY A C 1
ATOM 860 O O . GLY A 1 111 ? 6.602 -6.467 5.837 1.00 90.38 111 GLY A O 1
ATOM 861 N N . ALA A 1 112 ? 8.706 -6.870 5.167 1.00 86.38 112 ALA A N 1
ATOM 862 C CA . ALA A 1 112 ? 8.748 -8.260 5.629 1.00 86.38 112 ALA A CA 1
ATOM 863 C C . ALA A 1 112 ? 8.462 -8.423 7.133 1.00 86.38 112 ALA A C 1
ATOM 865 O O . ALA A 1 112 ? 8.030 -9.487 7.583 1.00 86.38 112 ALA A O 1
ATOM 866 N N . GLN A 1 113 ? 8.697 -7.376 7.918 1.00 85.75 113 GLN A N 1
ATOM 867 C CA . GLN A 1 113 ? 8.452 -7.319 9.358 1.00 85.75 113 GLN A CA 1
ATOM 868 C C . GLN A 1 113 ? 7.033 -6.875 9.729 1.00 85.75 113 GLN A C 1
ATOM 870 O O . GLN A 1 113 ? 6.575 -7.165 10.834 1.00 85.75 113 GLN A O 1
ATOM 875 N N . TYR A 1 114 ? 6.307 -6.225 8.815 1.00 91.00 114 TYR A N 1
ATOM 876 C CA . TYR A 1 114 ? 4.952 -5.776 9.096 1.00 91.00 114 TYR A CA 1
ATOM 877 C C . TYR A 1 114 ? 4.008 -6.974 9.211 1.00 91.00 114 TYR A C 1
ATOM 879 O O . TYR A 1 114 ? 4.103 -7.959 8.471 1.00 91.00 114 TYR A O 1
ATOM 887 N N . ARG A 1 115 ? 3.105 -6.923 10.187 1.00 92.56 115 ARG A N 1
ATOM 888 C CA . ARG A 1 115 ? 2.123 -7.977 10.452 1.00 92.56 115 ARG A CA 1
ATOM 889 C C . ARG A 1 115 ? 0.732 -7.357 10.362 1.00 92.56 115 ARG A C 1
ATOM 891 O O . ARG A 1 115 ? 0.226 -6.891 11.380 1.00 92.56 115 ARG A O 1
ATOM 898 N N . PRO A 1 116 ? 0.134 -7.300 9.159 1.00 94.50 116 PRO A N 1
ATOM 899 C CA . PRO A 1 116 ? -1.226 -6.809 9.020 1.00 94.50 116 PRO A CA 1
ATOM 900 C C . PRO A 1 116 ? -2.206 -7.777 9.683 1.00 94.50 116 PRO A C 1
ATOM 902 O O . PRO A 1 116 ? -1.935 -8.974 9.822 1.00 94.50 116 PRO A O 1
ATOM 905 N N . VAL A 1 117 ? -3.374 -7.264 10.045 1.00 95.44 117 VAL A N 1
ATOM 906 C CA . VAL A 1 117 ? -4.439 -8.061 10.649 1.00 95.44 117 VAL A CA 1
ATOM 907 C C . VAL A 1 117 ? -5.377 -8.543 9.547 1.00 95.44 117 VAL A C 1
ATOM 909 O O . VAL A 1 117 ? -5.886 -7.767 8.737 1.00 95.44 117 VAL A O 1
ATOM 912 N N . VAL A 1 118 ? -5.593 -9.856 9.495 1.00 96.88 118 VAL A N 1
ATOM 913 C CA . VAL A 1 118 ? -6.387 -10.499 8.442 1.00 96.88 118 VAL A CA 1
ATOM 914 C C . VAL A 1 118 ? -7.683 -11.034 9.051 1.00 96.88 118 VAL A C 1
ATOM 916 O O . VAL A 1 118 ? -7.629 -11.976 9.848 1.00 96.88 118 VAL A O 1
ATOM 919 N N . PRO A 1 119 ? -8.849 -10.451 8.716 1.00 97.25 119 PRO A N 1
ATOM 920 C CA . PRO A 1 119 ? -10.135 -10.944 9.194 1.00 97.25 119 PRO A CA 1
ATOM 921 C C . PRO A 1 119 ? -10.460 -12.335 8.653 1.00 97.25 119 PRO A C 1
ATOM 923 O O . PRO A 1 119 ? -9.889 -12.802 7.667 1.00 97.25 119 PRO A O 1
ATOM 926 N N . LYS A 1 120 ? -11.452 -12.986 9.269 1.00 97.50 120 LYS A N 1
ATOM 927 C CA . LYS A 1 120 ? -12.031 -14.212 8.708 1.00 97.50 120 LYS A CA 1
ATOM 928 C C . LYS A 1 120 ? -12.625 -13.938 7.314 1.00 97.50 120 LYS A C 1
ATOM 930 O O . LYS A 1 120 ? -13.132 -12.833 7.088 1.00 97.50 120 LYS A O 1
ATOM 935 N N . PRO A 1 121 ? -12.636 -14.928 6.402 1.00 97.94 121 PRO A N 1
ATOM 936 C CA . PRO A 1 121 ? -13.147 -14.759 5.040 1.00 97.94 121 PRO A CA 1
ATOM 937 C C . PRO A 1 121 ? -14.554 -14.150 4.951 1.00 97.94 121 PRO A C 1
ATOM 939 O O . PRO A 1 121 ? -14.846 -13.403 4.022 1.00 97.94 121 PRO A O 1
ATOM 942 N N . GLU A 1 122 ? -15.432 -14.426 5.915 1.00 98.25 122 GLU A N 1
ATOM 943 C CA . GLU A 1 122 ? -16.802 -13.905 5.954 1.00 98.25 122 GLU A CA 1
ATOM 944 C C . GLU A 1 122 ? -16.837 -12.389 6.175 1.00 98.25 122 GLU A C 1
ATOM 946 O O . GLU A 1 122 ? -17.619 -11.696 5.524 1.00 98.25 122 GLU A O 1
ATOM 951 N N . LEU A 1 123 ? -15.963 -11.867 7.041 1.00 98.19 123 LEU A N 1
ATOM 952 C CA . LEU A 1 123 ? -15.823 -10.428 7.274 1.00 98.19 123 LEU A CA 1
ATOM 953 C C . LEU A 1 123 ? -15.191 -9.731 6.066 1.00 98.19 123 LEU A C 1
ATOM 955 O O . LEU A 1 123 ? -15.606 -8.631 5.713 1.00 98.19 123 LEU A O 1
ATOM 959 N N . ILE A 1 124 ? -14.230 -10.381 5.401 1.00 98.25 124 ILE A N 1
ATOM 960 C CA . ILE A 1 124 ? -13.655 -9.881 4.142 1.00 98.25 124 ILE A CA 1
ATOM 961 C C . ILE A 1 124 ? -14.761 -9.766 3.082 1.00 98.25 124 ILE A C 1
ATOM 963 O O . ILE A 1 124 ? -14.928 -8.705 2.482 1.00 98.25 124 ILE A O 1
ATOM 967 N N . TYR A 1 125 ? -15.580 -10.809 2.922 1.00 98.12 125 TYR A N 1
ATOM 968 C CA . TYR A 1 125 ? -16.653 -10.856 1.925 1.00 98.12 125 TYR A CA 1
ATOM 969 C C . TYR A 1 125 ? -17.679 -9.733 2.068 1.00 98.12 125 TYR A C 1
ATOM 971 O O . TYR A 1 125 ? -18.076 -9.153 1.058 1.00 98.12 125 TYR A O 1
ATOM 979 N N . ARG A 1 126 ? -18.071 -9.377 3.298 1.00 96.88 126 ARG A N 1
ATOM 980 C CA . ARG A 1 126 ? -19.012 -8.269 3.547 1.00 96.88 126 ARG A CA 1
ATOM 981 C C . ARG A 1 126 ? -18.480 -6.916 3.060 1.00 96.88 126 ARG A C 1
ATOM 983 O O . ARG A 1 126 ? -19.270 -6.074 2.651 1.00 96.88 126 ARG A O 1
ATOM 990 N N . VAL A 1 127 ? -17.160 -6.722 3.074 1.00 93.81 127 VAL A N 1
ATOM 991 C CA . VAL A 1 127 ? -16.507 -5.442 2.744 1.00 93.81 127 VAL A CA 1
ATOM 992 C C . VAL A 1 127 ? -16.017 -5.381 1.291 1.00 93.81 127 VAL A C 1
ATOM 994 O O . VAL A 1 127 ? -15.994 -4.308 0.685 1.00 93.81 127 VAL A O 1
ATOM 997 N N . SER A 1 128 ? -15.571 -6.505 0.722 1.00 92.25 128 SER A N 1
ATOM 998 C CA . SER A 1 128 ? -14.914 -6.544 -0.595 1.00 92.25 128 SER A CA 1
ATOM 999 C C . SER A 1 128 ? -15.670 -7.330 -1.669 1.00 92.25 128 SER A C 1
ATOM 1001 O O . SER A 1 128 ? -15.261 -7.302 -2.830 1.00 92.25 128 SER A O 1
ATOM 1003 N N . GLY A 1 129 ? -16.732 -8.060 -1.309 1.00 95.25 129 GLY A N 1
ATOM 1004 C CA . GLY A 1 129 ? -17.449 -8.957 -2.225 1.00 95.25 129 GLY A CA 1
ATOM 1005 C C . GLY A 1 129 ? -16.652 -10.200 -2.646 1.00 95.25 129 GLY A C 1
ATOM 1006 O O . GLY A 1 129 ? -17.101 -10.962 -3.498 1.00 95.25 129 GLY A O 1
ATOM 1007 N N . ASN A 1 130 ? -15.474 -10.431 -2.060 1.00 96.00 130 ASN A N 1
ATOM 1008 C CA . ASN A 1 130 ? -14.627 -11.600 -2.295 1.00 96.00 130 ASN A CA 1
ATOM 1009 C C . ASN A 1 130 ? -14.016 -12.094 -0.972 1.00 96.00 130 ASN A C 1
ATOM 1011 O O . ASN A 1 130 ? -14.269 -11.522 0.077 1.00 96.00 130 ASN A O 1
ATOM 1015 N N . ARG A 1 131 ? -13.256 -13.190 -0.989 1.00 97.62 131 ARG A N 1
ATOM 1016 C CA . ARG A 1 131 ? -12.669 -13.797 0.224 1.00 97.62 131 ARG A CA 1
ATOM 1017 C C . ARG A 1 131 ? -11.142 -13.813 0.204 1.00 97.62 131 ARG A C 1
ATOM 1019 O O . ARG A 1 131 ? -10.537 -14.559 0.966 1.00 97.62 131 ARG A O 1
ATOM 1026 N N . ASP A 1 132 ? -10.532 -13.039 -0.687 1.00 97.19 132 ASP A N 1
ATOM 1027 C CA . ASP A 1 132 ? -9.090 -13.047 -0.894 1.00 97.19 132 ASP A CA 1
ATOM 1028 C C . ASP A 1 132 ? -8.402 -12.116 0.127 1.00 97.19 132 ASP A C 1
ATOM 1030 O O . ASP A 1 132 ? -8.593 -10.894 0.072 1.00 97.19 132 ASP A O 1
ATOM 1034 N N . PRO A 1 133 ? -7.614 -12.661 1.074 1.00 96.38 133 PRO A N 1
ATOM 1035 C CA . PRO A 1 133 ? -6.935 -11.855 2.080 1.00 96.38 133 PRO A CA 1
ATOM 1036 C C . PRO A 1 133 ? -5.835 -10.973 1.487 1.00 96.38 133 PRO A C 1
ATOM 1038 O O . PRO A 1 133 ? -5.626 -9.865 1.975 1.00 96.38 133 PRO A O 1
ATOM 1041 N N . GLN A 1 134 ? -5.148 -11.411 0.430 1.00 92.94 134 GLN A N 1
ATOM 1042 C CA . GLN A 1 134 ? -4.095 -10.612 -0.188 1.00 92.94 134 GLN A CA 1
ATOM 1043 C C . GLN A 1 134 ? -4.702 -9.398 -0.890 1.00 92.94 134 GLN A C 1
ATOM 1045 O O . GLN A 1 134 ? -4.287 -8.266 -0.634 1.00 92.94 134 GLN A O 1
ATOM 1050 N N . LEU A 1 135 ? -5.749 -9.612 -1.693 1.00 92.62 135 LEU A N 1
ATOM 1051 C CA . LEU A 1 135 ? -6.462 -8.519 -2.354 1.00 92.62 135 LEU A CA 1
ATOM 1052 C C . LEU A 1 135 ? -7.061 -7.532 -1.341 1.00 92.62 135 LEU A C 1
ATOM 1054 O O . LEU A 1 135 ? -7.044 -6.318 -1.573 1.00 92.62 135 LEU A O 1
ATOM 1058 N N . PHE A 1 136 ? -7.575 -8.035 -0.213 1.00 96.50 136 PHE A N 1
ATOM 1059 C CA . PHE A 1 136 ? -8.086 -7.213 0.884 1.00 96.50 136 PHE A CA 1
ATOM 1060 C C . PHE A 1 136 ? -7.010 -6.279 1.450 1.00 96.50 136 PHE A C 1
ATOM 1062 O O . PHE A 1 136 ? -7.258 -5.077 1.569 1.00 96.50 136 PHE A O 1
ATOM 1069 N N . LEU A 1 137 ? -5.820 -6.809 1.747 1.00 95.75 137 LEU A N 1
ATOM 1070 C CA . LEU A 1 137 ? -4.703 -6.042 2.303 1.00 95.75 137 LEU A CA 1
ATOM 1071 C C . LEU A 1 137 ? -4.133 -5.034 1.304 1.00 95.75 137 LEU A C 1
ATOM 1073 O O . LEU A 1 137 ? -3.962 -3.867 1.647 1.00 95.75 137 LEU A O 1
ATOM 1077 N N . GLU A 1 138 ? -3.876 -5.454 0.064 1.00 91.94 138 GLU A N 1
ATOM 1078 C CA . GLU A 1 138 ? -3.320 -4.579 -0.976 1.00 91.94 138 GLU A CA 1
ATOM 1079 C C . GLU A 1 138 ? -4.260 -3.412 -1.292 1.00 91.94 138 GLU A C 1
ATOM 1081 O O . GLU A 1 138 ? -3.835 -2.258 -1.390 1.00 91.94 138 GLU A O 1
ATOM 1086 N N . THR A 1 139 ? -5.559 -3.697 -1.408 1.00 92.94 139 THR A N 1
ATOM 1087 C CA . THR A 1 139 ? -6.575 -2.664 -1.635 1.00 92.94 139 THR A CA 1
ATOM 1088 C C . THR A 1 139 ? -6.713 -1.756 -0.417 1.00 92.94 139 THR A C 1
ATOM 1090 O O . THR A 1 139 ? -6.804 -0.539 -0.565 1.00 92.94 139 THR A O 1
ATOM 1093 N N . GLY A 1 140 ? -6.704 -2.329 0.788 1.00 96.38 140 GLY A N 1
ATOM 1094 C CA . GLY A 1 140 ? -6.782 -1.591 2.043 1.00 96.38 140 GLY A CA 1
ATOM 1095 C C . GLY A 1 140 ? -5.642 -0.595 2.229 1.00 96.38 140 GLY A C 1
ATOM 1096 O O . GLY A 1 140 ? -5.897 0.581 2.489 1.00 96.38 140 GLY A O 1
ATOM 1097 N N . LEU A 1 141 ? -4.403 -1.037 2.005 1.00 95.69 141 LEU A N 1
ATOM 1098 C CA . LEU A 1 141 ? -3.210 -0.197 2.076 1.00 95.69 141 LEU A CA 1
ATOM 1099 C C . LEU A 1 141 ? -3.251 0.931 1.041 1.00 95.69 141 LEU A C 1
ATOM 1101 O O . LEU A 1 141 ? -2.992 2.086 1.381 1.00 95.69 141 LEU A O 1
ATOM 1105 N N . ARG A 1 142 ? -3.614 0.609 -0.208 1.00 92.00 142 ARG A N 1
ATOM 1106 C CA . ARG A 1 142 ? -3.733 1.600 -1.287 1.00 92.00 142 ARG A CA 1
ATOM 1107 C C . ARG A 1 142 ? -4.736 2.694 -0.924 1.00 92.00 142 ARG A C 1
ATOM 1109 O O . ARG A 1 142 ? -4.406 3.874 -1.021 1.00 92.00 142 ARG A O 1
ATOM 1116 N N . ILE A 1 143 ? -5.927 2.309 -0.459 1.00 94.50 143 ILE A N 1
ATOM 1117 C CA . ILE A 1 143 ? -6.960 3.262 -0.029 1.00 94.50 143 ILE A CA 1
ATOM 1118 C C . ILE A 1 143 ? -6.451 4.099 1.149 1.00 94.50 143 ILE A C 1
ATOM 1120 O O . ILE A 1 143 ? -6.608 5.317 1.137 1.00 94.50 143 ILE A O 1
ATOM 1124 N N . ALA A 1 144 ? -5.814 3.474 2.145 1.00 95.81 144 ALA A N 1
ATOM 1125 C CA . ALA A 1 144 ? -5.304 4.174 3.322 1.00 95.81 144 ALA A CA 1
ATOM 1126 C C . ALA A 1 144 ? -4.290 5.252 2.933 1.00 95.81 144 ALA A C 1
ATOM 1128 O O . ALA A 1 144 ? -4.368 6.384 3.405 1.00 95.81 144 ALA A O 1
ATOM 1129 N N . ARG A 1 145 ? -3.369 4.938 2.018 1.00 92.56 145 ARG A N 1
ATOM 1130 C CA . ARG A 1 145 ? -2.374 5.904 1.551 1.00 92.56 145 ARG A CA 1
ATOM 1131 C C . ARG A 1 145 ? -2.954 7.024 0.715 1.00 92.56 145 ARG A C 1
ATOM 1133 O O . ARG A 1 145 ? -2.566 8.170 0.931 1.00 92.56 145 ARG A O 1
ATOM 1140 N N . GLN A 1 146 ? -3.896 6.724 -0.173 1.00 90.31 146 GLN A N 1
ATOM 1141 C CA . GLN A 1 146 ? -4.617 7.760 -0.913 1.00 90.31 146 GLN A CA 1
ATOM 1142 C C . GLN A 1 146 ? -5.342 8.705 0.051 1.00 90.31 146 GLN A C 1
ATOM 1144 O O . GLN A 1 146 ? -5.166 9.918 -0.032 1.00 90.31 146 GLN A O 1
ATOM 1149 N N . MET A 1 147 ? -6.070 8.158 1.029 1.00 93.12 147 MET A N 1
ATOM 1150 C CA . MET A 1 147 ? -6.752 8.943 2.062 1.00 93.12 147 MET A CA 1
ATOM 1151 C C . MET A 1 147 ? -5.779 9.820 2.857 1.00 93.12 147 MET A C 1
ATOM 1153 O O . MET A 1 147 ? -5.989 11.025 2.957 1.00 93.12 147 MET A O 1
ATOM 1157 N N . VAL A 1 148 ? -4.681 9.259 3.372 1.00 92.69 148 VAL A N 1
ATOM 1158 C CA . VAL A 1 148 ? -3.672 10.021 4.131 1.00 92.69 148 VAL A CA 1
ATOM 1159 C C . VAL A 1 148 ? -3.012 11.101 3.270 1.00 92.69 148 VAL A C 1
ATOM 1161 O O . VAL A 1 148 ? -2.786 12.211 3.753 1.00 92.69 148 VAL A O 1
ATOM 1164 N N . GLY A 1 149 ? -2.737 10.817 1.995 1.00 89.69 149 GLY A N 1
ATOM 1165 C CA . GLY A 1 149 ? -2.243 11.805 1.035 1.00 89.69 149 GLY A CA 1
ATOM 1166 C C . GLY A 1 149 ? -3.227 12.961 0.838 1.00 89.69 149 GLY A C 1
ATOM 1167 O O . GLY A 1 149 ? -2.836 14.126 0.929 1.00 89.69 149 GLY A O 1
ATOM 1168 N N . HIS A 1 150 ? -4.515 12.658 0.654 1.00 90.62 150 HIS A N 1
ATOM 1169 C CA . HIS A 1 150 ? -5.563 13.672 0.537 1.00 90.62 150 HIS A CA 1
ATOM 1170 C C . HIS A 1 150 ? -5.728 14.498 1.810 1.00 90.62 150 HIS A C 1
ATOM 1172 O O . HIS A 1 150 ? -5.826 15.719 1.706 1.00 90.62 150 HIS A O 1
ATOM 1178 N N . ILE A 1 151 ? -5.706 13.870 2.990 1.00 90.69 151 ILE A N 1
ATOM 1179 C CA . ILE A 1 151 ? -5.737 14.576 4.276 1.00 90.69 151 ILE A CA 1
ATOM 1180 C C . ILE A 1 151 ? -4.576 15.568 4.329 1.00 90.69 151 ILE A C 1
ATOM 1182 O O . ILE A 1 151 ? -4.807 16.758 4.507 1.00 90.69 151 ILE A O 1
ATOM 1186 N N . ARG A 1 152 ? -3.340 15.103 4.101 1.00 89.31 152 ARG A N 1
ATOM 1187 C CA . ARG A 1 152 ? -2.133 15.943 4.168 1.00 89.31 152 ARG A CA 1
ATOM 1188 C C . ARG A 1 152 ? -2.188 17.142 3.223 1.00 89.31 152 ARG A C 1
ATOM 1190 O O . ARG A 1 152 ? -1.784 18.221 3.632 1.00 89.31 152 ARG A O 1
ATOM 1197 N N . ARG A 1 153 ? -2.710 16.970 2.005 1.00 89.00 153 ARG A N 1
ATOM 1198 C CA . ARG A 1 153 ? -2.829 18.048 1.005 1.00 89.00 153 ARG A CA 1
ATOM 1199 C C . ARG A 1 153 ? -3.835 19.143 1.387 1.00 89.00 153 ARG A C 1
ATOM 1201 O O . ARG A 1 153 ? -3.737 20.245 0.864 1.00 89.00 153 ARG A O 1
ATOM 1208 N N . HIS A 1 154 ? -4.796 18.845 2.258 1.00 89.94 154 HIS A N 1
ATOM 1209 C CA . HIS A 1 154 ? -5.822 19.802 2.688 1.00 89.94 154 HIS A CA 1
ATOM 1210 C C . HIS A 1 154 ? -5.608 20.315 4.117 1.00 89.94 154 HIS A C 1
ATOM 1212 O O . HIS A 1 154 ? -6.445 21.060 4.628 1.00 89.94 154 HIS A O 1
ATOM 1218 N N . LEU A 1 155 ? -4.514 19.923 4.779 1.00 88.88 155 LEU A N 1
ATOM 1219 C CA . LEU A 1 155 ? -4.128 20.539 6.043 1.00 88.88 155 LEU A CA 1
ATOM 1220 C C . LEU A 1 155 ? -3.587 21.954 5.790 1.00 88.88 155 LEU A C 1
ATOM 1222 O O . LEU A 1 155 ? -2.977 22.188 4.747 1.00 88.88 155 LEU A O 1
ATOM 1226 N N . PRO A 1 156 ? -3.770 22.889 6.736 1.00 86.25 156 PRO A N 1
ATOM 1227 C CA . PRO A 1 156 ? -3.134 24.196 6.651 1.00 86.25 156 PRO A CA 1
ATOM 1228 C C . PRO A 1 156 ? -1.601 24.083 6.601 1.00 86.25 156 PRO A C 1
ATOM 1230 O O . PRO A 1 156 ? -0.999 23.233 7.261 1.00 86.25 156 PRO A O 1
ATOM 1233 N N . ASP A 1 157 ? -0.958 25.000 5.875 1.00 85.00 157 ASP A N 1
ATOM 1234 C CA . ASP A 1 157 ? 0.508 25.073 5.741 1.00 85.00 157 ASP A CA 1
ATOM 1235 C C . ASP A 1 157 ? 1.219 25.626 6.999 1.00 85.00 157 ASP A C 1
ATOM 1237 O O . ASP A 1 157 ? 2.415 25.913 6.984 1.00 85.00 157 ASP A O 1
ATOM 1241 N N . ASP A 1 158 ? 0.507 25.763 8.119 1.00 89.44 158 ASP A N 1
ATOM 1242 C CA . ASP A 1 158 ? 1.011 26.302 9.390 1.00 89.44 158 ASP A CA 1
ATOM 1243 C C . ASP A 1 158 ? 1.762 25.267 10.248 1.00 89.44 158 ASP A C 1
ATOM 1245 O O . ASP A 1 158 ? 2.208 25.560 11.359 1.00 89.44 158 ASP A O 1
ATOM 1249 N N . GLY A 1 159 ? 1.915 24.042 9.740 1.00 82.00 159 GLY A N 1
ATOM 1250 C CA . GLY A 1 159 ? 2.559 22.951 10.462 1.00 82.00 159 GLY A CA 1
ATOM 1251 C C . GLY A 1 159 ? 1.627 22.190 11.407 1.00 82.00 159 GLY A C 1
ATOM 1252 O O . GLY A 1 159 ? 2.075 21.215 12.016 1.00 82.00 159 GLY A O 1
ATOM 1253 N N . ALA A 1 160 ? 0.343 22.552 11.494 1.00 83.75 160 ALA A N 1
ATOM 1254 C CA . ALA A 1 160 ? -0.638 21.794 12.253 1.00 83.75 160 ALA A CA 1
ATOM 1255 C C . ALA A 1 160 ? -0.748 20.355 11.730 1.00 83.75 160 ALA A C 1
ATOM 1257 O O . ALA A 1 160 ? -0.581 20.053 10.542 1.00 83.75 160 ALA A O 1
ATOM 1258 N N . ARG A 1 161 ? -1.005 19.426 12.650 1.00 85.56 161 ARG A N 1
ATOM 1259 C CA . ARG A 1 161 ? -1.236 18.013 12.349 1.00 85.56 161 ARG A CA 1
ATOM 1260 C C . ARG A 1 161 ? -2.515 17.572 13.049 1.00 85.56 161 ARG A C 1
ATOM 1262 O O . ARG A 1 161 ? -2.742 17.985 14.188 1.00 85.56 161 ARG A O 1
ATOM 1269 N N . PRO A 1 162 ? -3.346 16.741 12.403 1.00 90.56 162 PRO A N 1
ATOM 1270 C CA . PRO A 1 162 ? -4.503 16.172 13.067 1.00 90.56 162 PRO A CA 1
ATOM 1271 C C . PRO A 1 162 ? -4.019 15.309 14.234 1.00 90.56 162 PRO A C 1
ATOM 1273 O O . PRO A 1 162 ? -3.062 14.548 14.100 1.00 90.56 162 PRO A O 1
ATOM 1276 N N . THR A 1 163 ? -4.680 15.437 15.378 1.00 93.62 163 THR A N 1
ATOM 1277 C CA . THR A 1 163 ? -4.383 14.640 16.580 1.00 93.62 163 THR A CA 1
ATOM 1278 C C . THR A 1 163 ? -5.391 13.517 16.788 1.00 93.62 163 THR A C 1
ATOM 1280 O O . THR A 1 163 ? -5.104 12.558 17.498 1.00 93.62 163 THR A O 1
ATOM 1283 N N . ARG A 1 164 ? -6.560 13.606 16.147 1.00 94.50 164 ARG A N 1
ATOM 1284 C CA . ARG A 1 164 ? -7.647 12.628 16.214 1.00 94.50 164 ARG A CA 1
ATOM 1285 C C . ARG A 1 164 ? -8.153 12.332 14.810 1.00 94.50 164 ARG A C 1
ATOM 1287 O O . ARG A 1 164 ? -8.245 13.243 13.989 1.00 94.50 164 ARG A O 1
ATOM 1294 N N . LEU A 1 165 ? -8.498 11.076 14.556 1.00 95.31 165 LEU A N 1
ATOM 1295 C CA . LEU A 1 165 ? -9.110 10.646 13.303 1.00 95.31 165 LEU A CA 1
ATOM 1296 C C . LEU A 1 165 ? -10.230 9.656 13.608 1.00 95.31 165 LEU A C 1
ATOM 1298 O O . LEU A 1 165 ? -10.022 8.705 14.359 1.00 95.31 165 LEU A O 1
ATOM 1302 N N . LEU A 1 166 ? -11.404 9.896 13.024 1.00 95.88 166 LEU A N 1
ATOM 1303 C CA . LEU A 1 166 ? -12.536 8.976 13.046 1.00 95.88 166 LEU A CA 1
ATOM 1304 C C . LEU A 1 166 ? -12.669 8.311 11.674 1.00 95.88 166 LEU A C 1
ATOM 1306 O O . LEU A 1 166 ? -12.843 9.005 10.675 1.00 95.88 166 LEU A O 1
ATOM 1310 N N . ASP A 1 167 ? -12.626 6.983 11.644 1.00 96.50 167 ASP A N 1
ATOM 1311 C CA . ASP A 1 167 ? -12.979 6.177 10.477 1.00 96.50 167 ASP A CA 1
ATOM 1312 C C . ASP A 1 167 ? -14.431 5.690 10.608 1.00 96.50 167 ASP A C 1
ATOM 1314 O O . ASP A 1 167 ? -14.748 4.794 11.398 1.00 96.50 167 ASP A O 1
ATOM 1318 N N . TRP A 1 168 ? -15.343 6.343 9.890 1.00 94.88 168 TRP A N 1
ATOM 1319 C CA . TRP A 1 168 ? -16.758 5.984 9.893 1.00 94.88 168 TRP A CA 1
ATOM 1320 C C . TRP A 1 168 ? -17.054 4.964 8.792 1.00 94.88 168 TRP A C 1
ATOM 1322 O O . TRP A 1 168 ? -16.786 5.213 7.619 1.00 94.88 168 TRP A O 1
ATOM 1332 N N . GLY A 1 169 ? -17.633 3.825 9.171 1.00 94.88 169 GLY A N 1
ATOM 1333 C CA . GLY A 1 169 ? -17.745 2.656 8.301 1.00 94.88 169 GLY A CA 1
ATOM 1334 C C . GLY A 1 169 ? -16.450 1.840 8.276 1.00 94.88 169 GLY A C 1
ATOM 1335 O O . GLY A 1 169 ? -16.051 1.338 7.224 1.00 94.88 169 GLY A O 1
ATOM 1336 N N . CYS A 1 170 ? -15.753 1.748 9.416 1.00 97.12 170 CYS A N 1
ATOM 1337 C CA . CYS A 1 170 ? -14.432 1.119 9.481 1.00 97.12 170 CYS A CA 1
ATOM 1338 C C . CYS A 1 170 ? -14.477 -0.407 9.273 1.00 97.12 170 CYS A C 1
ATOM 1340 O O . CYS A 1 170 ? -13.453 -1.028 8.967 1.00 97.12 170 CYS A O 1
ATOM 1342 N N . GLY A 1 171 ? -15.650 -1.029 9.438 1.00 97.25 171 GLY A N 1
ATOM 1343 C CA . GLY A 1 171 ? -15.882 -2.464 9.315 1.00 97.25 171 GLY A CA 1
ATOM 1344 C C . GLY A 1 171 ? -14.855 -3.300 10.077 1.00 97.25 171 GLY A C 1
ATOM 1345 O O . GLY A 1 171 ? -14.520 -3.030 11.228 1.00 97.25 171 GLY A O 1
ATOM 1346 N N . CYS A 1 172 ? -14.313 -4.314 9.401 1.00 97.88 172 CYS A N 1
ATOM 1347 C CA . CYS A 1 172 ? -13.231 -5.160 9.911 1.00 97.88 172 CYS A CA 1
ATOM 1348 C C . CYS A 1 172 ? -11.836 -4.564 9.642 1.00 97.88 172 CYS A C 1
ATOM 1350 O O . CYS A 1 172 ? -10.848 -5.286 9.575 1.00 97.88 172 CYS A O 1
ATOM 1352 N N . GLY A 1 173 ? -11.736 -3.249 9.441 1.00 97.31 173 GLY A N 1
ATOM 1353 C CA . GLY A 1 173 ? -10.467 -2.534 9.385 1.00 97.31 173 GLY A CA 1
ATOM 1354 C C . GLY A 1 173 ? -9.692 -2.697 8.085 1.00 97.31 173 GLY A C 1
ATOM 1355 O O . GLY A 1 173 ? -8.463 -2.731 8.126 1.00 97.31 173 GLY A O 1
ATOM 1356 N N . ARG A 1 174 ? -10.368 -2.792 6.927 1.00 97.19 174 ARG A N 1
ATOM 1357 C CA . ARG A 1 174 ? -9.691 -2.924 5.618 1.00 97.19 174 ARG A CA 1
ATOM 1358 C C . ARG A 1 174 ? -8.664 -1.818 5.398 1.00 97.19 174 ARG A C 1
ATOM 1360 O O . ARG A 1 174 ? -7.538 -2.101 5.028 1.00 97.19 174 ARG A O 1
ATOM 1367 N N . MET A 1 175 ? -9.059 -0.569 5.625 1.00 96.19 175 MET A N 1
ATOM 1368 C CA . MET A 1 175 ? -8.176 0.598 5.547 1.00 96.19 175 MET A CA 1
ATOM 1369 C C . MET A 1 175 ? -7.601 0.946 6.925 1.00 96.19 175 MET A C 1
ATOM 1371 O O . MET A 1 175 ? -6.407 1.202 7.068 1.00 96.19 175 MET A O 1
ATOM 1375 N N . THR A 1 176 ? -8.469 0.924 7.938 1.00 97.75 176 THR A N 1
ATOM 1376 C CA . THR A 1 176 ? -8.247 1.432 9.296 1.00 97.75 176 THR A CA 1
ATOM 1377 C C . THR A 1 176 ? -6.984 0.888 9.946 1.00 97.75 176 THR A C 1
ATOM 1379 O O . THR A 1 176 ? -6.273 1.624 10.624 1.00 97.75 176 THR A O 1
ATOM 1382 N N . GLN A 1 177 ? -6.663 -0.387 9.703 1.00 97.00 177 GLN A N 1
ATOM 1383 C CA . GLN A 1 177 ? -5.502 -1.048 10.300 1.00 97.00 177 GLN A CA 1
ATOM 1384 C C . GLN A 1 177 ? -4.151 -0.445 9.898 1.00 97.00 177 GLN A C 1
ATOM 1386 O O . GLN A 1 177 ? -3.182 -0.573 10.640 1.00 97.00 177 GLN A O 1
ATOM 1391 N N . PHE A 1 178 ? -4.084 0.236 8.751 1.00 97.25 178 PHE A N 1
ATOM 1392 C CA . PHE A 1 178 ? -2.852 0.851 8.254 1.00 97.25 178 PHE A CA 1
ATOM 1393 C C . PHE A 1 178 ? -2.664 2.288 8.756 1.00 97.25 178 PHE A C 1
ATOM 1395 O O . PHE A 1 178 ? -1.562 2.830 8.682 1.00 97.25 178 PHE A O 1
ATOM 1402 N N . LEU A 1 179 ? -3.719 2.922 9.278 1.00 96.06 179 LEU A N 1
ATOM 1403 C CA . LEU A 1 179 ? -3.683 4.327 9.691 1.00 96.06 179 LEU A CA 1
ATOM 1404 C C . LEU A 1 179 ? -2.689 4.617 10.828 1.00 96.06 179 LEU A C 1
ATOM 1406 O O . LEU A 1 179 ? -2.015 5.639 10.724 1.00 96.06 179 LEU A O 1
ATOM 1410 N N . PRO A 1 180 ? -2.512 3.763 11.859 1.00 94.19 180 PRO A N 1
ATOM 1411 C CA . PRO A 1 180 ? -1.512 4.012 12.900 1.00 94.19 180 PRO A CA 1
ATOM 1412 C C . PRO A 1 180 ? -0.075 4.079 12.368 1.00 94.19 180 PRO A C 1
ATOM 1414 O O . PRO A 1 180 ? 0.730 4.857 12.871 1.00 94.19 180 PRO A O 1
ATOM 1417 N N . GLU A 1 181 ? 0.238 3.292 11.335 1.00 94.00 181 GLU A N 1
ATOM 1418 C CA . GLU A 1 181 ? 1.552 3.303 10.684 1.00 94.00 181 GLU A CA 1
ATOM 1419 C C . GLU A 1 181 ? 1.714 4.534 9.778 1.00 94.00 181 GLU A C 1
ATOM 1421 O O . GLU A 1 181 ? 2.750 5.194 9.775 1.00 94.00 181 GLU A O 1
ATOM 1426 N N . LEU A 1 182 ? 0.672 4.885 9.017 1.00 93.38 182 LEU A N 1
ATOM 1427 C CA . LEU A 1 182 ? 0.712 6.008 8.072 1.00 93.38 182 LEU A CA 1
ATOM 1428 C C . LEU A 1 182 ? 0.581 7.383 8.745 1.00 93.38 182 LEU A C 1
ATOM 1430 O O . LEU A 1 182 ? 1.018 8.399 8.190 1.00 93.38 182 LEU A O 1
ATOM 1434 N N . MET A 1 183 ? -0.025 7.433 9.929 1.00 93.38 183 MET A N 1
ATOM 1435 C CA . MET A 1 183 ? -0.207 8.628 10.750 1.00 93.38 183 MET A CA 1
ATOM 1436 C C . MET A 1 183 ? 0.213 8.345 12.202 1.00 93.38 183 MET A C 1
ATOM 1438 O O . MET A 1 183 ? -0.641 8.287 13.090 1.00 93.38 183 MET A O 1
ATOM 1442 N N . PRO A 1 184 ? 1.522 8.181 12.470 1.00 92.38 184 PRO A N 1
ATOM 1443 C CA . PRO A 1 184 ? 2.003 7.865 13.810 1.00 92.38 184 PRO A CA 1
ATOM 1444 C C . PRO A 1 184 ? 1.545 8.895 14.846 1.00 92.38 184 PRO A C 1
ATOM 1446 O O . PRO A 1 184 ? 1.655 10.102 14.632 1.00 92.38 184 PRO A O 1
ATOM 1449 N N . GLY A 1 185 ? 1.041 8.410 15.982 1.00 92.81 185 GLY A N 1
ATOM 1450 C CA . GLY A 1 185 ? 0.572 9.246 17.092 1.00 92.81 185 GLY A CA 1
ATOM 1451 C C . GLY A 1 185 ? -0.859 9.775 16.959 1.00 92.81 185 GLY A C 1
ATOM 1452 O O . GLY A 1 185 ? -1.318 10.475 17.860 1.00 92.81 185 GLY A O 1
ATOM 1453 N N . ILE A 1 186 ? -1.584 9.441 15.884 1.00 94.88 186 ILE A N 1
ATOM 1454 C CA . ILE A 1 186 ? -3.002 9.789 15.762 1.00 94.88 186 ILE A CA 1
ATOM 1455 C C . ILE A 1 186 ? -3.838 9.011 16.791 1.00 94.88 186 ILE A C 1
ATOM 1457 O O . ILE A 1 186 ? -3.732 7.789 16.906 1.00 94.88 186 ILE A O 1
ATOM 1461 N N . ALA A 1 187 ? -4.714 9.702 17.520 1.00 96.69 187 ALA A N 1
ATOM 1462 C CA . ALA A 1 187 ? -5.745 9.048 18.316 1.00 96.69 187 ALA A CA 1
ATOM 1463 C C . ALA A 1 187 ? -6.856 8.553 17.378 1.00 96.69 187 ALA A C 1
ATOM 1465 O O . ALA A 1 187 ? -7.724 9.320 16.947 1.00 96.69 187 ALA A O 1
ATOM 1466 N N . LEU A 1 188 ? -6.780 7.271 17.025 1.00 97.44 188 LEU A N 1
ATOM 1467 C CA . LEU A 1 188 ? -7.680 6.627 16.078 1.00 97.44 188 LEU A CA 1
ATOM 1468 C C . LEU A 1 188 ? -8.967 6.163 16.766 1.00 97.44 188 LEU A C 1
ATOM 1470 O O . LEU A 1 188 ? -8.942 5.479 17.790 1.00 97.44 188 LEU A O 1
ATOM 1474 N N . SER A 1 189 ? -10.100 6.519 16.175 1.00 97.44 189 SER A N 1
ATOM 1475 C CA . SER A 1 189 ? -11.412 5.974 16.506 1.00 97.44 189 SER A CA 1
ATOM 1476 C C . SER A 1 189 ? -12.084 5.419 15.256 1.00 97.44 189 SER A C 1
ATOM 1478 O O . SER A 1 189 ? -11.824 5.895 14.153 1.00 97.44 189 SER A O 1
ATOM 1480 N N . GLY A 1 190 ? -12.966 4.440 15.414 1.00 97.38 190 GLY A N 1
ATOM 1481 C CA . GLY A 1 190 ? -13.769 3.920 14.314 1.00 97.38 190 GLY A CA 1
ATOM 1482 C C . GLY A 1 190 ? -15.156 3.482 14.756 1.00 97.38 190 GLY A C 1
ATOM 1483 O O . GLY A 1 190 ? -15.377 3.134 15.917 1.00 97.38 190 GLY A O 1
ATOM 1484 N N . CYS A 1 191 ? -16.107 3.506 13.831 1.00 97.38 191 CYS A N 1
ATOM 1485 C CA . CYS A 1 191 ? -17.414 2.905 14.068 1.00 97.38 191 CYS A CA 1
ATOM 1486 C C . CYS A 1 191 ? -17.989 2.261 12.816 1.00 97.38 191 CYS A C 1
ATOM 1488 O O . CYS A 1 191 ? -17.678 2.668 11.697 1.00 97.38 191 CYS A O 1
ATOM 1490 N N . ASP A 1 192 ? -18.816 1.246 13.031 1.00 97.62 192 ASP A N 1
ATOM 1491 C CA . ASP A 1 192 ? -19.537 0.531 11.985 1.00 97.62 192 ASP A CA 1
ATOM 1492 C C . ASP A 1 192 ? -20.817 -0.096 12.560 1.00 97.62 192 ASP A C 1
ATOM 1494 O O . ASP A 1 192 ? -20.933 -0.304 13.771 1.00 97.62 192 ASP A O 1
ATOM 1498 N N . ILE A 1 193 ? -21.779 -0.415 11.699 1.00 96.62 193 ILE A N 1
ATOM 1499 C CA . ILE A 1 193 ? -23.004 -1.118 12.087 1.00 96.62 193 ILE A CA 1
ATOM 1500 C C . ILE A 1 193 ? -22.768 -2.616 12.330 1.00 96.62 193 ILE A C 1
ATOM 1502 O O . ILE A 1 193 ? -23.506 -3.246 13.090 1.00 96.62 193 ILE A O 1
ATOM 1506 N N . ASP A 1 194 ? -21.744 -3.203 11.705 1.00 97.38 194 ASP A N 1
ATOM 1507 C CA . ASP A 1 194 ? -21.415 -4.617 11.873 1.00 97.38 194 ASP A CA 1
ATOM 1508 C C . ASP A 1 194 ? -20.703 -4.856 13.219 1.00 97.38 194 ASP A C 1
ATOM 1510 O O . ASP A 1 194 ? -19.485 -4.708 13.358 1.00 97.38 194 ASP A O 1
ATOM 1514 N N . ALA A 1 195 ? -21.479 -5.254 14.231 1.00 97.56 195 ALA A N 1
ATOM 1515 C CA . ALA A 1 195 ? -20.976 -5.543 15.573 1.00 97.56 195 ALA A CA 1
ATOM 1516 C C . ALA A 1 195 ? -19.933 -6.675 15.610 1.00 97.56 195 ALA A C 1
ATOM 1518 O O . ALA A 1 195 ? -19.035 -6.654 16.453 1.00 97.56 195 ALA A O 1
ATOM 1519 N N . GLU A 1 196 ? -20.021 -7.654 14.704 1.00 98.38 196 GLU A N 1
ATOM 1520 C CA . GLU A 1 196 ? -19.037 -8.736 14.613 1.00 98.38 196 GLU A CA 1
ATOM 1521 C C . GLU A 1 196 ? -17.698 -8.191 14.107 1.00 98.38 196 GLU A C 1
ATOM 1523 O O . GLU A 1 196 ? -16.646 -8.483 14.682 1.00 98.38 196 GLU A O 1
ATOM 1528 N N . ALA A 1 197 ? -17.743 -7.354 13.069 1.00 98.19 197 ALA A N 1
ATOM 1529 C CA . ALA A 1 197 ? -16.561 -6.713 12.511 1.00 98.19 197 ALA A CA 1
ATOM 1530 C C . ALA A 1 197 ? -15.877 -5.786 13.531 1.00 98.19 197 ALA A C 1
ATOM 1532 O O . ALA A 1 197 ? -14.661 -5.868 13.711 1.00 98.19 197 ALA A O 1
ATOM 1533 N N . ILE A 1 198 ? -16.660 -4.976 14.254 1.00 98.25 198 ILE A N 1
ATOM 1534 C CA . ILE A 1 198 ? -16.166 -4.091 15.319 1.00 98.25 198 ILE A CA 1
ATOM 1535 C C . ILE A 1 198 ? -15.577 -4.886 16.481 1.00 98.25 198 ILE A C 1
ATOM 1537 O O . ILE A 1 198 ? -14.481 -4.567 16.949 1.00 98.25 198 ILE A O 1
ATOM 1541 N N . GLY A 1 199 ? -16.263 -5.937 16.936 1.00 98.19 199 GLY A N 1
ATOM 1542 C CA . GLY A 1 199 ? -15.766 -6.798 18.006 1.00 98.19 199 GLY A CA 1
ATOM 1543 C C . GLY A 1 199 ? -14.431 -7.446 17.639 1.00 98.19 199 GLY A C 1
ATOM 1544 O O . GLY A 1 199 ? -13.517 -7.480 18.462 1.00 98.19 199 GLY A O 1
ATOM 1545 N N . TRP A 1 200 ? -14.286 -7.893 16.389 1.00 98.06 200 TRP A N 1
ATOM 1546 C CA . TRP A 1 200 ? -13.022 -8.417 15.877 1.00 98.06 200 TRP A CA 1
ATOM 1547 C C . TRP A 1 200 ? -11.933 -7.338 15.817 1.00 98.06 200 TRP A C 1
ATOM 1549 O O . TRP A 1 200 ? -10.855 -7.536 16.376 1.00 98.06 200 TRP A O 1
ATOM 1559 N N . LEU A 1 201 ? -12.207 -6.185 15.196 1.00 97.88 201 LEU A N 1
ATOM 1560 C CA . LEU A 1 201 ? -11.214 -5.123 14.996 1.00 97.88 201 LEU A CA 1
ATOM 1561 C C . LEU A 1 201 ? -10.704 -4.554 16.327 1.00 97.88 201 LEU A C 1
ATOM 1563 O O . LEU A 1 201 ? -9.505 -4.327 16.474 1.00 97.88 201 LEU A O 1
ATOM 1567 N N . SER A 1 202 ? -11.588 -4.421 17.321 1.00 97.75 202 SER A N 1
ATOM 1568 C CA . SER A 1 202 ? -11.234 -3.970 18.675 1.00 97.75 202 SER A CA 1
ATOM 1569 C C . SER A 1 202 ? -10.207 -4.875 19.353 1.00 97.75 202 SER A C 1
ATOM 1571 O O . SER A 1 202 ? -9.345 -4.398 20.084 1.00 97.75 202 SER A O 1
ATOM 1573 N N . GLN A 1 203 ? -10.276 -6.186 19.103 1.00 97.75 203 GLN A N 1
ATOM 1574 C CA . GLN A 1 203 ? -9.300 -7.143 19.632 1.00 97.75 203 GLN A CA 1
ATOM 1575 C C . GLN A 1 203 ? -7.962 -7.065 18.892 1.00 97.75 203 GLN A C 1
ATOM 1577 O O . GLN A 1 203 ? -6.921 -7.337 19.484 1.00 97.75 203 GLN A O 1
ATOM 1582 N N . GLN A 1 204 ? -7.987 -6.718 17.603 1.00 97.44 204 GLN A N 1
ATOM 1583 C CA . GLN A 1 204 ? -6.786 -6.637 16.773 1.00 97.44 204 GLN A CA 1
ATOM 1584 C C . GLN A 1 204 ? -6.012 -5.328 16.956 1.00 97.44 204 GLN A C 1
ATOM 1586 O O . GLN A 1 204 ? -4.791 -5.319 16.826 1.00 97.44 204 GLN A O 1
ATOM 1591 N N . LEU A 1 205 ? -6.703 -4.227 17.264 1.00 96.31 205 LEU A N 1
ATOM 1592 C CA . LEU A 1 205 ? -6.121 -2.890 17.396 1.00 96.31 205 LEU A CA 1
ATOM 1593 C C . LEU A 1 205 ? -6.461 -2.270 18.763 1.00 96.31 205 LEU A C 1
ATOM 1595 O O . LEU A 1 205 ? -7.173 -1.269 18.823 1.00 96.31 205 LEU A O 1
ATOM 1599 N N . PRO A 1 206 ? -5.931 -2.813 19.876 1.00 95.75 206 PRO A N 1
ATOM 1600 C CA . PRO A 1 206 ? -6.306 -2.390 21.230 1.00 95.75 206 PRO A CA 1
ATOM 1601 C C . PRO A 1 206 ? -5.898 -0.949 21.581 1.00 95.75 206 PRO A C 1
ATOM 1603 O O . PRO A 1 206 ? -6.362 -0.405 22.578 1.00 95.75 206 PRO A O 1
ATOM 1606 N N . ALA A 1 207 ? -5.018 -0.328 20.789 1.00 94.88 207 ALA A N 1
ATOM 1607 C CA . ALA A 1 207 ? -4.613 1.068 20.960 1.00 94.88 207 ALA A CA 1
ATOM 1608 C C . ALA A 1 207 ? -5.604 2.078 20.344 1.00 94.88 207 ALA A C 1
ATOM 1610 O O . ALA A 1 207 ? -5.441 3.281 20.542 1.00 94.88 207 ALA A O 1
ATOM 1611 N N . ALA A 1 208 ? -6.602 1.610 19.587 1.00 96.81 208 ALA A N 1
ATOM 1612 C CA . ALA A 1 208 ? -7.635 2.431 18.966 1.00 96.81 208 ALA A CA 1
ATOM 1613 C C . ALA A 1 208 ? -9.012 2.144 19.588 1.00 96.81 208 ALA A C 1
ATOM 1615 O O . ALA A 1 208 ? -9.250 1.076 20.152 1.00 96.81 208 ALA A O 1
ATOM 1616 N N . SER A 1 209 ? -9.923 3.110 19.477 1.00 96.94 209 SER A N 1
ATOM 1617 C CA . SER A 1 209 ? -11.268 3.013 20.056 1.00 96.94 209 SER A CA 1
ATOM 1618 C C . SER A 1 209 ? -12.296 2.670 18.989 1.00 96.94 209 SER A C 1
ATOM 1620 O O . SER A 1 209 ? -12.468 3.428 18.037 1.00 96.94 209 SER A O 1
ATOM 1622 N N . PHE A 1 210 ? -13.038 1.580 19.165 1.00 97.69 210 PHE A N 1
ATOM 1623 C CA . PHE A 1 210 ? -14.083 1.188 18.221 1.00 97.69 210 PHE A CA 1
ATOM 1624 C C . PHE A 1 210 ? -15.431 1.025 18.904 1.00 97.69 210 PHE A C 1
ATOM 1626 O O . PHE A 1 210 ? -15.515 0.557 20.040 1.00 97.69 210 PHE A O 1
ATOM 1633 N N . ALA A 1 211 ? -16.491 1.402 18.198 1.00 97.19 211 ALA A N 1
ATOM 1634 C CA . ALA A 1 211 ? -17.853 1.296 18.694 1.00 97.19 211 ALA A CA 1
ATOM 1635 C C . ALA A 1 211 ? -18.815 0.888 17.580 1.00 97.19 211 ALA A C 1
ATOM 1637 O O . ALA A 1 211 ? -18.683 1.312 16.435 1.00 97.19 211 ALA A O 1
ATOM 1638 N N . THR A 1 212 ? -19.814 0.078 17.920 1.00 97.31 212 THR A N 1
ATOM 1639 C CA . THR A 1 212 ? -20.912 -0.220 16.998 1.00 97.31 212 THR A CA 1
ATOM 1640 C C . THR A 1 212 ? -21.902 0.942 16.989 1.00 97.31 212 THR A C 1
ATOM 1642 O O . THR A 1 212 ? -22.298 1.415 18.055 1.00 97.31 212 THR A O 1
ATOM 1645 N N . ASN A 1 213 ? -22.320 1.396 15.806 1.00 95.12 213 ASN A N 1
ATOM 1646 C CA . ASN A 1 213 ? -23.348 2.431 15.653 1.00 95.12 213 ASN A CA 1
ATOM 1647 C C . ASN A 1 213 ? -24.649 1.870 15.056 1.00 95.12 213 ASN A C 1
ATOM 1649 O O . ASN A 1 213 ? -24.664 0.821 14.419 1.00 95.12 213 ASN A O 1
ATOM 1653 N N . GLY A 1 214 ? -25.760 2.581 15.263 1.00 93.25 214 GLY A N 1
ATOM 1654 C CA . GLY A 1 214 ? -27.045 2.255 14.638 1.00 93.25 214 GLY A CA 1
ATOM 1655 C C . GLY A 1 214 ? -27.158 2.767 13.197 1.00 93.25 214 GLY A C 1
ATOM 1656 O O . GLY A 1 214 ? -26.314 3.531 12.728 1.00 93.25 214 GLY A O 1
ATOM 1657 N N . LEU A 1 215 ? -28.242 2.375 12.512 1.00 90.06 215 LEU A N 1
ATOM 1658 C CA . LEU A 1 215 ? -28.608 2.906 11.185 1.00 90.06 215 LEU A CA 1
ATOM 1659 C C . LEU A 1 215 ? -28.942 4.402 11.219 1.00 90.06 215 LEU A C 1
ATOM 1661 O O . LEU A 1 215 ? -28.705 5.114 10.248 1.00 90.06 215 LEU A O 1
ATOM 1665 N N . CYS A 1 216 ? -29.531 4.855 12.323 1.00 89.69 216 CYS A N 1
ATOM 1666 C CA . CYS A 1 216 ? -29.945 6.236 12.519 1.00 89.69 216 CYS A CA 1
ATOM 1667 C C . CYS A 1 216 ? -28.986 6.944 13.487 1.00 89.69 216 CYS A C 1
ATOM 1669 O O . CYS A 1 216 ? -28.422 6.280 14.361 1.00 89.69 216 CYS A O 1
ATOM 1671 N N . PRO A 1 217 ? -28.843 8.279 13.383 1.00 85.69 217 PRO A N 1
ATOM 1672 C CA . PRO A 1 217 ? -28.151 9.081 14.388 1.00 85.69 217 PRO A CA 1
ATOM 1673 C C . PRO A 1 217 ? -28.698 8.847 15.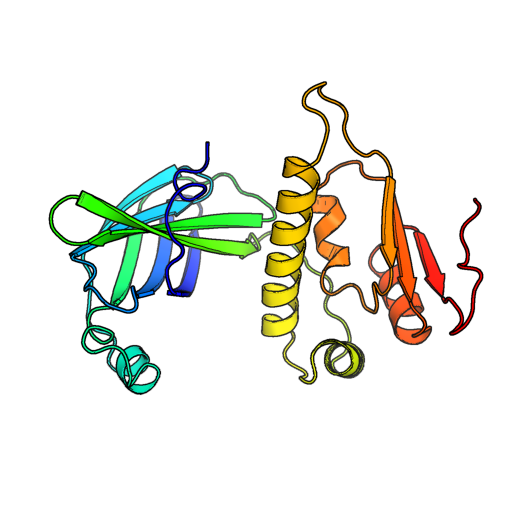812 1.00 85.69 217 PRO A C 1
ATOM 1675 O O . PRO A 1 217 ? -29.874 8.497 15.959 1.00 85.69 217 PRO A O 1
ATOM 1678 N N . PRO A 1 218 ? -27.898 9.118 16.861 1.00 87.06 218 PRO A N 1
ATOM 1679 C CA . PRO A 1 218 ? -26.540 9.674 16.820 1.00 87.06 218 PRO A CA 1
ATOM 1680 C C . PRO A 1 218 ? -25.441 8.610 16.643 1.00 87.06 218 PRO A C 1
ATOM 1682 O O . PRO A 1 218 ? -25.673 7.411 16.798 1.00 87.06 218 PRO A O 1
ATOM 1685 N N . LEU A 1 219 ? -24.220 9.062 16.339 1.00 84.81 219 LEU A N 1
ATOM 1686 C CA . LEU A 1 219 ? -23.019 8.231 16.457 1.00 84.81 219 LEU A CA 1
ATOM 1687 C C . LEU A 1 219 ? -22.618 8.064 17.936 1.00 84.81 219 LEU A C 1
ATOM 1689 O O . LEU A 1 219 ? -22.948 8.920 18.756 1.00 84.81 219 LEU A O 1
ATOM 1693 N N . PRO A 1 220 ? -21.876 7.000 18.297 1.00 87.06 220 PRO A N 1
ATOM 1694 C CA . PRO A 1 220 ? -21.437 6.737 19.670 1.00 87.06 220 PRO A CA 1
ATOM 1695 C C . PRO A 1 220 ? -20.236 7.608 20.095 1.00 87.06 220 PRO A C 1
ATOM 1697 O O . PRO A 1 220 ? -19.353 7.145 20.817 1.00 87.06 220 PRO A O 1
ATOM 1700 N N . PHE A 1 221 ? -20.180 8.861 19.642 1.00 84.81 221 PHE A N 1
ATOM 1701 C CA . PHE A 1 221 ? -19.124 9.817 19.973 1.00 84.81 221 PHE A CA 1
ATOM 1702 C C . PHE A 1 221 ? -19.742 11.132 20.458 1.00 84.81 221 PHE A C 1
ATOM 1704 O O . PHE A 1 221 ? -20.792 11.517 19.947 1.00 84.81 221 PHE A O 1
ATOM 1711 N N . PRO A 1 222 ? -19.123 11.801 21.448 1.00 82.94 222 PRO A N 1
ATOM 1712 C CA . PRO A 1 222 ? -19.581 13.107 21.907 1.00 82.94 222 PRO A CA 1
ATOM 1713 C C . PRO A 1 222 ? -19.371 14.177 20.828 1.00 82.94 222 PRO A C 1
ATOM 1715 O O . PRO A 1 222 ? -18.448 14.049 20.016 1.00 82.94 222 PRO A O 1
ATOM 1718 N N . ASP A 1 223 ? -20.206 15.217 20.879 1.00 74.75 223 ASP A N 1
ATOM 1719 C CA . ASP A 1 223 ? -20.073 16.440 20.074 1.00 74.75 223 ASP A CA 1
ATOM 1720 C C . ASP A 1 223 ? -18.788 17.227 20.405 1.00 74.75 223 ASP A C 1
ATOM 1722 O O . ASP A 1 223 ? -18.374 17.246 21.593 1.00 74.75 223 ASP A O 1
#

Foldseek 3Di:
DAPQPPAAAWDWDWPDWDDDQFKTKTKIWTDDQAFAFQKKWKDKQNHTLGIWGFAADVVQCVVCVNRPRSRRTITMGMHRHGDDQAQKMKMWMWTATPPGHIHIDIAMDGGPPHDFDFDQQVQLCVPPVGRDRVCLQRVLCVVLVVVLVVVVVPDDPPPDDAQEDEAEQCFLNSNPRCNCRSPPNHAYEYEEQPPVSQVNNCVVCVSHHYDYDDPDDDGPDDD

Secondary structure (DSSP, 8-state):
--TTTTSPBPEEEEEEEEEETTEEEEEEEEE-SSS---EEEEEETTEEEEEEE-EE-HHHHHH-TT-TTTTEEEEEEEE-------SEEEEEEEEEETTTEEEEEEEEEE-TT-------HHHHHHHHSS--HHHHHHHHHHHHHHHHHHHHH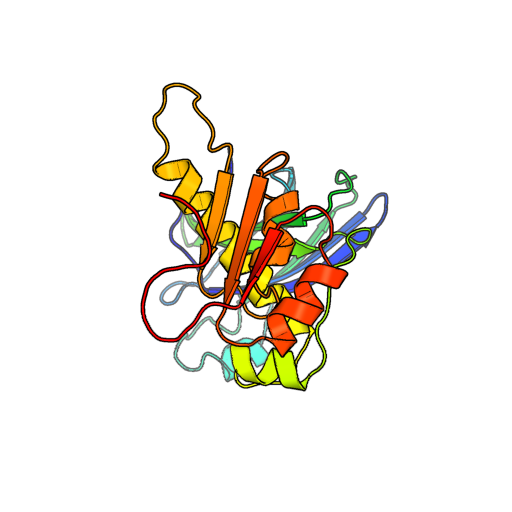HS-TTS---SEEEEET-TTTTTGGGHHHHSTT-EEEEEES-HHHHHHHHHH-TTSEEEE--SSSPPSS--

Sequence (223 aa):
MDAAEYLPEARGAIDIFQLEPERITVAGWLVHPEHPIDRVRVAVDGQSLGAFEIHQRPDVAASLKGVRHAESSGFRAQADIRVQDRSIHSVEVIGTLGSREEIAFVSDRLGAQYRPVVPKPELIYRVSGNRDPQLFLETGLRIARQMVGHIRRHLPDDGARPTRLLDWGCGCGRMTQFLPELMPGIALSGCDIDAEAIGWLSQQLPAASFATNGLCPPLPFPD

pLDDT: mean 92.16, std 7.37, range [38.44, 98.38]

Radius of gyration: 19.88 Å; chains: 1; bounding box: 53×41×51 Å